Protein AF-A0A135L7I4-F1 (afdb_monomer)

Mean predicted aligned error: 19.87 Å

Organism: NCBI:txid1413211

pLDDT: mean 77.82, std 18.69, range [28.75, 96.44]

Radius of gyration: 58.41 Å; Cα contacts (8 Å, |Δi|>4): 40; chains: 1; bounding box: 68×29×209 Å

InterPro domains:
  IPR041262 Spore germination GerD, central core domain [PF17898] (74-185)

Foldseek 3Di:
DPVVVVVVVVVVVVVVVVVVVVVVVPCPPDPDDDDDPCPVVNVVVVVVVCCVDPVVVVVVVVCCVDPVNVVPDDDDPVVVVVCCVPPCVDPVNVVVVVVQCVDPVSVVVVCVVCVVVVVVVVVVLCVDPVSVVVVVVVCPDVVNVVVVVVVCVDPVVVVVVVVVVVVVCVDPVNVVVVVVVVVVVVVVVPPPPPDPDDDDDDDDDDDDDDDD

Structure (mmCIF, N/CA/C/O backbone):
data_AF-A0A135L7I4-F1
#
_entry.id   AF-A0A135L7I4-F1
#
loop_
_atom_site.group_PDB
_atom_site.id
_atom_site.type_symbol
_atom_site.label_atom_id
_atom_site.label_alt_id
_atom_site.label_comp_id
_atom_site.label_asym_id
_atom_site.label_entity_id
_atom_site.label_seq_id
_atom_site.pdbx_PDB_ins_code
_atom_site.Cartn_x
_atom_site.Cartn_y
_atom_site.Cartn_z
_atom_site.occupancy
_atom_site.B_iso_or_equiv
_atom_site.auth_seq_id
_atom_site.auth_comp_id
_atom_site.auth_asym_id
_atom_site.auth_atom_id
_atom_site.pdbx_PDB_model_num
ATOM 1 N N . MET A 1 1 ? 29.099 4.305 -129.962 1.00 57.56 1 MET A N 1
ATOM 2 C CA . MET A 1 1 ? 28.485 3.288 -129.069 1.00 57.56 1 MET A CA 1
ATOM 3 C C . MET A 1 1 ? 29.406 2.791 -127.939 1.00 57.56 1 MET A C 1
ATOM 5 O O . MET A 1 1 ? 29.000 1.926 -127.175 1.00 57.56 1 MET A O 1
ATOM 9 N N . VAL A 1 2 ? 30.626 3.332 -127.789 1.00 55.88 2 VAL A N 1
ATOM 10 C CA . VAL A 1 2 ? 31.641 2.813 -126.848 1.00 55.88 2 VAL A CA 1
ATOM 11 C C . VAL A 1 2 ? 31.646 3.569 -125.505 1.00 55.88 2 VAL A C 1
ATOM 13 O O . VAL A 1 2 ? 31.820 2.958 -124.458 1.00 55.88 2 VAL A O 1
ATOM 16 N N . THR A 1 3 ? 31.324 4.864 -125.493 1.00 55.09 3 THR A N 1
ATOM 17 C CA . THR A 1 3 ? 31.353 5.737 -124.298 1.00 55.09 3 THR A CA 1
ATOM 18 C C . THR A 1 3 ? 30.316 5.384 -123.222 1.00 55.09 3 THR A C 1
ATOM 20 O O . THR A 1 3 ? 30.585 5.519 -122.031 1.00 55.09 3 THR A O 1
ATOM 23 N N . HIS A 1 4 ? 29.157 4.844 -123.608 1.00 56.97 4 HIS A N 1
ATOM 24 C CA . HIS A 1 4 ? 28.076 4.509 -122.669 1.00 56.97 4 HIS A CA 1
ATOM 25 C C . HIS A 1 4 ? 28.349 3.239 -121.835 1.00 56.97 4 HIS A C 1
ATOM 27 O O . HIS A 1 4 ? 27.817 3.099 -120.731 1.00 56.97 4 HIS A O 1
ATOM 33 N N . ARG A 1 5 ? 29.188 2.318 -122.344 1.00 60.59 5 ARG A N 1
ATOM 34 C CA . ARG A 1 5 ? 29.625 1.106 -121.620 1.00 60.59 5 ARG A CA 1
ATOM 35 C C . ARG A 1 5 ? 30.654 1.434 -120.538 1.00 60.59 5 ARG A C 1
ATOM 37 O O . ARG A 1 5 ? 30.569 0.866 -119.454 1.00 60.59 5 ARG A O 1
ATOM 44 N N . TYR A 1 6 ? 31.553 2.386 -120.795 1.00 64.12 6 TYR A N 1
ATOM 45 C CA . TYR A 1 6 ? 32.542 2.837 -119.809 1.00 64.12 6 TYR A CA 1
ATOM 46 C C . TYR A 1 6 ? 31.906 3.606 -118.647 1.00 64.12 6 TYR A C 1
ATOM 48 O O . TYR A 1 6 ? 32.292 3.380 -117.505 1.00 64.12 6 TYR A O 1
ATOM 56 N N . TYR A 1 7 ? 30.878 4.42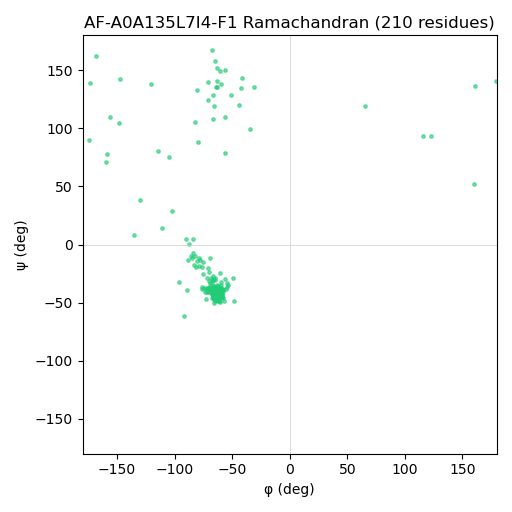7 -118.906 1.00 68.31 7 TYR A N 1
ATOM 57 C CA . TYR A 1 7 ? 30.170 5.143 -117.840 1.00 68.31 7 TYR A CA 1
ATOM 58 C C . TYR A 1 7 ? 29.478 4.180 -116.865 1.00 68.31 7 TYR A C 1
ATOM 60 O O . TYR A 1 7 ? 29.703 4.280 -115.665 1.00 68.31 7 TYR A O 1
ATOM 68 N N . LYS A 1 8 ? 28.738 3.174 -117.369 1.00 69.25 8 LYS A N 1
ATOM 69 C CA . LYS A 1 8 ? 28.102 2.144 -116.522 1.00 69.25 8 LYS A CA 1
ATOM 70 C C . LYS A 1 8 ? 29.120 1.375 -115.675 1.00 69.25 8 LYS A C 1
ATOM 72 O O . LYS A 1 8 ? 28.880 1.166 -114.492 1.00 69.25 8 LYS A O 1
ATOM 77 N N . ILE A 1 9 ? 30.259 0.988 -116.253 1.00 78.06 9 ILE A N 1
ATOM 78 C CA . ILE A 1 9 ? 31.344 0.305 -115.527 1.00 78.06 9 ILE A CA 1
ATOM 79 C C . ILE A 1 9 ? 31.928 1.183 -114.415 1.00 78.06 9 ILE A C 1
ATOM 81 O O . ILE A 1 9 ? 32.149 0.689 -113.311 1.00 78.06 9 ILE A O 1
ATOM 85 N N . TYR A 1 10 ? 32.104 2.483 -114.662 1.00 78.06 10 TYR A N 1
ATOM 86 C CA . TYR A 1 10 ? 32.593 3.419 -113.649 1.00 78.06 10 TYR A CA 1
ATOM 87 C C . TYR A 1 10 ? 31.575 3.626 -112.514 1.00 78.06 10 TYR A C 1
ATOM 89 O O . TYR A 1 10 ? 31.963 3.687 -111.347 1.00 78.06 10 TYR A O 1
ATOM 97 N N . THR A 1 11 ? 30.271 3.660 -112.827 1.00 76.69 11 THR A N 1
ATOM 98 C CA . THR A 1 11 ? 29.188 3.731 -111.827 1.00 76.69 11 THR A CA 1
ATOM 99 C C . THR A 1 11 ? 29.122 2.474 -110.949 1.00 76.69 11 THR A C 1
ATOM 101 O O . THR A 1 11 ? 28.978 2.581 -109.734 1.00 76.69 11 THR A O 1
ATOM 104 N N . TYR A 1 12 ? 29.283 1.275 -111.523 1.00 80.38 12 TYR A N 1
ATOM 105 C CA . TYR A 1 12 ? 29.337 0.035 -110.734 1.00 80.38 12 TYR A CA 1
ATOM 106 C C . TYR A 1 12 ? 30.590 -0.039 -109.855 1.00 80.38 12 TYR A C 1
ATOM 108 O O . TYR A 1 12 ? 30.505 -0.465 -108.705 1.00 80.38 12 TYR A O 1
ATOM 116 N N . PHE A 1 13 ? 31.738 0.420 -110.361 1.00 81.81 13 PHE A N 1
ATOM 117 C CA . PHE A 1 13 ? 32.989 0.452 -109.602 1.00 81.81 13 PHE A CA 1
ATOM 118 C C . PHE A 1 13 ? 32.920 1.418 -108.408 1.00 81.81 13 PHE A C 1
ATOM 120 O O . PHE A 1 13 ? 33.345 1.077 -107.307 1.00 81.81 13 PHE A O 1
ATOM 127 N N . THR A 1 14 ? 32.316 2.595 -108.591 1.00 78.44 14 THR A N 1
ATOM 128 C CA . THR A 1 14 ? 32.104 3.565 -107.500 1.00 78.44 14 THR A CA 1
ATOM 129 C C . THR A 1 14 ? 31.098 3.069 -106.459 1.00 78.44 14 THR A C 1
ATOM 131 O O . THR A 1 14 ? 31.330 3.240 -105.263 1.00 78.44 14 THR A O 1
ATOM 134 N N . PHE A 1 15 ? 30.029 2.383 -106.876 1.00 79.25 15 PHE A N 1
ATOM 135 C CA . PHE A 1 15 ? 29.061 1.784 -105.951 1.00 79.25 15 PHE A CA 1
ATOM 136 C C . PHE A 1 15 ? 29.676 0.632 -105.131 1.00 79.25 15 PHE A C 1
ATOM 138 O O . PHE A 1 15 ? 29.469 0.540 -103.920 1.00 79.25 15 PHE A O 1
ATOM 145 N N . LEU A 1 16 ? 30.515 -0.203 -105.757 1.00 78.94 16 LEU A N 1
ATOM 146 C CA . LEU A 1 16 ? 31.250 -1.282 -105.087 1.00 78.94 16 LEU A CA 1
ATOM 147 C C . LEU A 1 16 ? 32.253 -0.742 -104.049 1.00 78.94 16 LEU A C 1
ATOM 149 O O . LEU A 1 16 ? 32.336 -1.271 -102.941 1.00 78.94 16 LEU A O 1
ATOM 153 N N . LEU A 1 17 ? 32.954 0.353 -104.366 1.00 75.94 17 LEU A N 1
ATOM 154 C CA . LEU A 1 17 ? 33.904 1.007 -103.459 1.00 75.94 17 LEU A CA 1
ATOM 155 C C . LEU A 1 17 ? 33.214 1.602 -102.215 1.00 75.94 17 LEU A C 1
ATOM 157 O O . LEU A 1 17 ? 33.717 1.465 -101.103 1.00 75.94 17 LEU A O 1
ATOM 161 N N . ILE A 1 18 ? 32.032 2.207 -102.381 1.00 74.69 18 ILE A N 1
ATOM 162 C CA . ILE A 1 18 ? 31.232 2.766 -101.275 1.00 74.69 18 ILE A CA 1
ATOM 163 C C . ILE A 1 18 ? 30.695 1.659 -100.357 1.00 74.69 18 ILE A C 1
ATOM 165 O O . ILE A 1 18 ? 30.709 1.803 -99.133 1.00 74.69 18 ILE A O 1
ATOM 169 N N . THR A 1 19 ? 30.287 0.524 -100.929 1.00 70.50 19 THR A N 1
ATOM 170 C CA . THR A 1 19 ? 29.798 -0.625 -100.151 1.00 70.50 19 THR A CA 1
ATOM 171 C C . THR A 1 19 ? 30.929 -1.247 -99.315 1.00 70.50 19 THR A C 1
ATOM 173 O O . THR A 1 19 ? 30.718 -1.619 -98.164 1.00 70.50 19 THR A O 1
ATOM 176 N N . LEU A 1 20 ? 32.161 -1.272 -99.838 1.00 70.12 20 LEU A N 1
ATOM 177 C CA . LEU A 1 20 ? 33.343 -1.777 -99.127 1.00 70.12 20 LEU A CA 1
ATOM 178 C C . LEU A 1 20 ? 33.756 -0.891 -97.929 1.00 70.12 20 LEU A C 1
ATOM 180 O O . LEU A 1 20 ? 34.223 -1.400 -96.906 1.00 70.12 20 LEU A O 1
ATOM 184 N N . ILE A 1 21 ? 33.531 0.425 -98.021 1.00 70.50 21 ILE A N 1
ATOM 185 C CA . ILE A 1 21 ? 33.786 1.383 -96.929 1.00 70.50 21 ILE A CA 1
ATOM 186 C C . ILE A 1 21 ? 32.733 1.242 -95.816 1.00 70.50 21 ILE A C 1
ATOM 188 O O . ILE A 1 21 ? 33.082 1.269 -94.637 1.00 70.50 21 ILE A O 1
ATOM 192 N N . LEU A 1 22 ? 31.463 1.006 -96.169 1.00 66.25 22 LEU A N 1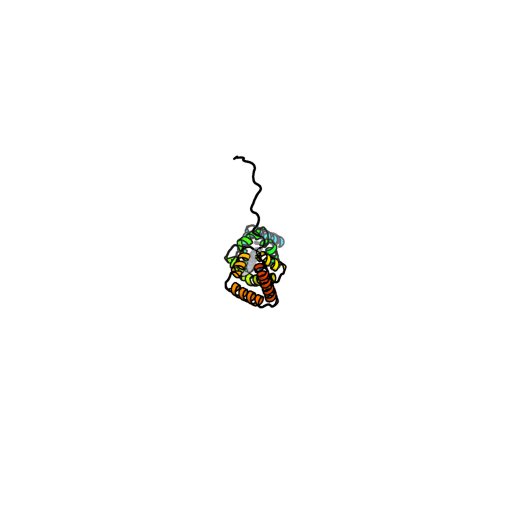
ATOM 193 C CA . LEU A 1 22 ? 30.373 0.807 -95.203 1.00 66.25 22 LEU A CA 1
ATOM 194 C C . LEU A 1 22 ? 30.492 -0.514 -94.418 1.00 66.25 22 LEU A C 1
ATOM 196 O O . LEU A 1 22 ? 30.163 -0.538 -93.233 1.00 66.25 22 LEU A O 1
ATOM 200 N N . LEU A 1 23 ? 31.025 -1.591 -95.015 1.00 59.72 23 LEU A N 1
ATOM 201 C CA . LEU A 1 23 ? 31.288 -2.846 -94.288 1.00 59.72 23 LEU A CA 1
ATOM 202 C C . LEU A 1 23 ? 32.535 -2.794 -93.383 1.00 59.72 23 LEU A C 1
ATOM 204 O O . LEU A 1 23 ? 32.633 -3.575 -92.438 1.00 59.72 23 LEU A O 1
ATOM 208 N N . SER A 1 24 ? 33.457 -1.855 -93.612 1.00 57.06 24 SER A N 1
ATOM 209 C CA . SE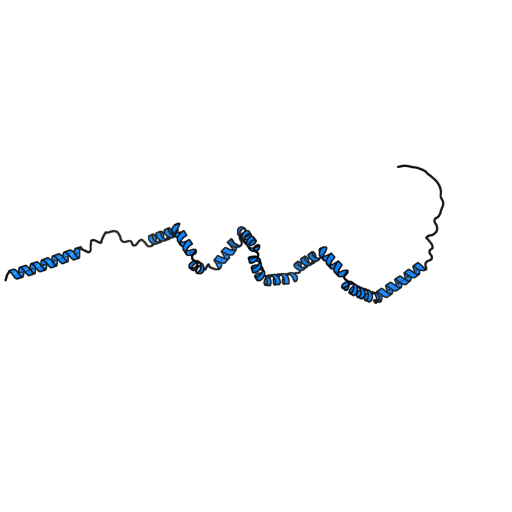R A 1 24 ? 34.659 -1.679 -92.777 1.00 57.06 24 SER A CA 1
ATOM 210 C C . SER A 1 24 ? 34.411 -0.826 -91.517 1.00 57.06 24 SER A C 1
ATOM 212 O O . SER A 1 24 ? 35.272 -0.746 -90.643 1.00 57.06 24 SER A O 1
ATOM 214 N N . GLY A 1 25 ? 33.222 -0.223 -91.377 1.00 54.38 25 GLY A N 1
ATOM 215 C CA . GLY A 1 25 ? 32.843 0.629 -90.240 1.00 54.38 25 GLY A CA 1
ATOM 216 C C . GLY A 1 25 ? 32.356 -0.110 -88.987 1.00 54.38 25 GLY A C 1
ATOM 217 O O . GLY A 1 25 ? 32.231 0.502 -87.930 1.00 54.38 25 GLY A O 1
ATOM 218 N N . CYS A 1 26 ? 32.122 -1.425 -89.055 1.00 55.62 26 CYS A N 1
ATOM 219 C CA . CYS A 1 26 ? 31.596 -2.213 -87.931 1.00 55.62 26 CYS A CA 1
ATOM 220 C C . CYS A 1 26 ? 32.672 -3.047 -87.202 1.00 55.62 26 CYS A C 1
ATOM 222 O O . CYS A 1 26 ? 32.371 -4.097 -86.640 1.00 55.62 26 CYS A O 1
ATOM 224 N N . ASN A 1 27 ? 33.932 -2.591 -87.204 1.00 48.91 27 ASN A N 1
ATOM 225 C CA . ASN A 1 27 ? 35.020 -3.205 -86.423 1.00 48.91 27 ASN A CA 1
ATOM 226 C C . ASN A 1 27 ? 35.917 -2.205 -85.662 1.00 48.91 27 ASN A C 1
ATOM 228 O O . ASN A 1 27 ? 36.875 -2.620 -85.019 1.00 48.91 27 ASN A O 1
ATOM 232 N N . ALA A 1 28 ? 35.570 -0.912 -85.626 1.00 47.66 28 ALA A N 1
ATOM 233 C CA . ALA A 1 28 ? 36.263 0.085 -84.795 1.00 47.66 28 ALA A CA 1
ATOM 234 C C . ALA A 1 28 ? 35.707 0.208 -83.355 1.00 47.66 28 ALA A C 1
ATOM 236 O O . ALA A 1 28 ? 36.231 0.983 -82.562 1.00 47.66 28 ALA A O 1
ATOM 237 N N . PHE A 1 29 ? 34.684 -0.581 -82.988 1.00 43.38 29 PHE A N 1
ATOM 238 C CA . PHE A 1 29 ? 34.183 -0.705 -81.605 1.00 43.38 29 PHE A CA 1
ATOM 239 C C . PHE A 1 29 ? 34.470 -2.081 -80.976 1.00 43.38 29 PHE A C 1
ATOM 241 O O . PHE A 1 29 ? 33.930 -2.432 -79.933 1.00 43.38 29 PHE A O 1
ATOM 248 N N . ARG A 1 30 ? 35.346 -2.894 -81.577 1.00 44.28 30 ARG A N 1
ATOM 249 C CA . ARG A 1 30 ? 35.848 -4.110 -80.928 1.00 44.28 30 ARG A CA 1
ATOM 250 C C . ARG A 1 30 ? 37.267 -3.887 -80.443 1.00 44.28 30 ARG A C 1
ATOM 252 O O . ARG A 1 30 ? 38.227 -4.409 -80.996 1.00 44.28 30 ARG A O 1
ATOM 259 N N . LYS A 1 31 ? 37.371 -3.135 -79.345 1.00 42.59 31 LYS A N 1
ATOM 260 C CA . LYS A 1 31 ? 38.438 -3.390 -78.385 1.00 42.59 31 LYS A CA 1
ATOM 261 C C . LYS A 1 31 ? 38.122 -4.753 -77.777 1.00 42.59 31 LYS A C 1
ATOM 263 O O . LYS A 1 31 ? 37.127 -4.924 -77.079 1.00 42.59 31 LYS A O 1
ATOM 268 N N . SER A 1 32 ? 38.918 -5.736 -78.157 1.00 37.16 32 SER A N 1
ATOM 269 C CA . SER A 1 32 ? 39.021 -7.007 -77.468 1.00 37.16 32 SER A CA 1
ATOM 270 C C . SER A 1 32 ? 39.397 -6.750 -76.012 1.00 37.16 32 SER A C 1
ATOM 272 O O . SER A 1 32 ? 40.535 -6.386 -75.735 1.00 37.16 32 SER A O 1
ATOM 274 N N . GLU A 1 33 ? 38.465 -6.976 -75.097 1.00 35.41 33 GLU A N 1
ATOM 275 C CA . GLU A 1 33 ? 38.790 -7.693 -73.875 1.00 35.41 33 GLU A CA 1
ATOM 276 C C . GLU A 1 33 ? 37.577 -8.507 -73.432 1.00 35.41 33 GLU A C 1
ATOM 278 O O . GLU A 1 33 ? 36.422 -8.150 -73.660 1.00 35.41 33 GLU A O 1
ATOM 283 N N . SER A 1 34 ? 37.905 -9.681 -72.925 1.00 35.19 34 SER A N 1
ATOM 284 C CA . SER A 1 34 ? 37.070 -10.796 -72.520 1.00 35.19 34 SER A CA 1
ATOM 285 C C . SER A 1 34 ? 35.673 -10.468 -71.996 1.00 35.19 34 SER A C 1
ATOM 287 O O . SER A 1 34 ? 35.469 -9.681 -71.076 1.00 35.19 34 SER A O 1
ATOM 289 N N . SER A 1 35 ? 34.732 -11.255 -72.499 1.00 40.97 35 SER A N 1
ATOM 290 C CA . SER A 1 35 ? 33.573 -11.750 -71.771 1.00 40.97 35 SER A CA 1
ATOM 291 C C . SER A 1 35 ? 33.862 -12.031 -70.289 1.00 40.97 35 SER A C 1
ATOM 293 O O . SER A 1 35 ? 34.315 -13.112 -69.921 1.00 40.97 35 SER A O 1
ATOM 295 N N . SER A 1 36 ? 33.484 -11.094 -69.440 1.00 42.28 36 SER A N 1
ATOM 296 C CA . SER A 1 36 ? 32.804 -11.386 -68.189 1.00 42.28 36 SER A CA 1
ATOM 297 C C . SER A 1 36 ? 32.032 -10.129 -67.828 1.00 42.28 36 SER A C 1
ATOM 299 O O . SER A 1 36 ? 32.628 -9.127 -67.439 1.00 42.28 36 SER A O 1
ATOM 301 N N . MET A 1 37 ? 30.696 -10.170 -67.925 1.00 45.50 37 MET A N 1
ATOM 302 C CA . MET A 1 37 ? 29.903 -9.382 -66.975 1.00 45.50 37 MET A CA 1
ATOM 303 C C . MET A 1 37 ? 30.561 -9.572 -65.605 1.00 45.50 37 MET A C 1
ATOM 305 O O . MET A 1 37 ? 30.928 -10.725 -65.339 1.00 45.50 37 MET A O 1
ATOM 309 N N . PRO A 1 38 ? 30.766 -8.510 -64.795 1.00 57.66 38 PRO A N 1
ATOM 310 C CA . PRO A 1 38 ? 31.382 -8.660 -63.483 1.00 57.66 38 PRO A CA 1
ATOM 311 C C . PRO A 1 38 ? 30.745 -9.877 -62.842 1.00 57.66 38 PRO A C 1
ATOM 313 O O . PRO A 1 38 ? 29.510 -9.973 -62.797 1.00 57.66 38 PRO A O 1
ATOM 316 N N . ASN A 1 39 ? 31.581 -10.872 -62.527 1.00 67.44 39 ASN A N 1
ATOM 317 C CA . ASN A 1 39 ? 31.097 -12.164 -62.080 1.00 67.44 39 ASN A CA 1
ATOM 318 C C . ASN A 1 39 ? 30.120 -11.843 -60.949 1.00 67.44 39 ASN A C 1
ATOM 320 O O . ASN A 1 39 ? 30.457 -11.028 -60.092 1.00 67.44 39 ASN A O 1
ATOM 324 N N . TYR A 1 40 ? 28.888 -12.356 -60.966 1.00 75.50 40 TYR A N 1
ATOM 325 C CA . TYR A 1 40 ? 27.851 -11.924 -60.010 1.00 75.50 40 TYR A CA 1
ATOM 326 C C . TYR A 1 40 ? 28.370 -11.950 -58.558 1.00 75.50 40 TYR A C 1
ATOM 328 O O . TYR A 1 40 ? 27.989 -11.135 -57.721 1.00 75.50 40 TYR A O 1
ATOM 336 N N . LYS A 1 41 ? 29.327 -12.848 -58.298 1.00 76.81 41 LYS A N 1
ATOM 337 C CA . LYS A 1 41 ? 30.125 -12.953 -57.080 1.00 76.81 41 LYS A CA 1
ATOM 338 C C . LYS A 1 41 ? 30.995 -11.722 -56.759 1.00 76.81 41 LYS A C 1
ATOM 340 O O . LYS A 1 41 ? 30.992 -11.294 -55.615 1.00 76.81 41 LYS A O 1
ATOM 345 N N . GLU A 1 42 ? 31.705 -11.151 -57.725 1.00 83.44 42 GLU A N 1
ATOM 346 C CA . GLU A 1 42 ? 32.528 -9.939 -57.579 1.00 83.44 42 GLU A CA 1
ATOM 347 C C . GLU A 1 42 ? 31.670 -8.684 -57.409 1.00 83.44 42 GLU A C 1
ATOM 349 O O . GLU A 1 42 ? 31.956 -7.868 -56.539 1.00 83.44 42 GLU A O 1
ATOM 354 N N . LEU A 1 43 ? 30.566 -8.560 -58.157 1.00 83.62 43 LEU A N 1
ATOM 355 C CA . LEU A 1 43 ? 29.620 -7.456 -57.960 1.00 83.62 43 LEU A CA 1
ATOM 356 C C . LEU A 1 43 ? 28.942 -7.547 -56.586 1.00 83.62 43 LEU A C 1
ATOM 358 O O . LEU A 1 43 ? 28.819 -6.546 -55.887 1.00 83.62 43 LEU A O 1
ATOM 362 N N . LYS A 1 44 ? 28.544 -8.755 -56.163 1.00 87.19 44 LYS A N 1
ATOM 363 C CA . LYS A 1 44 ? 28.006 -8.993 -54.818 1.00 87.19 44 LYS A CA 1
ATOM 364 C C . LYS A 1 44 ? 29.027 -8.634 -53.742 1.00 87.19 44 LYS A C 1
ATOM 366 O O . LYS A 1 44 ? 28.649 -7.997 -52.766 1.00 87.19 44 LYS A O 1
ATOM 371 N N . GLN A 1 45 ? 30.289 -9.024 -53.917 1.00 85.00 45 GLN A N 1
ATOM 372 C CA . GLN A 1 45 ? 31.347 -8.699 -52.964 1.00 85.00 45 GLN A CA 1
ATOM 373 C C . GLN A 1 45 ? 31.565 -7.186 -52.888 1.00 85.00 45 GLN A C 1
ATOM 375 O O . GLN A 1 45 ? 31.543 -6.639 -51.797 1.00 85.00 45 GLN A O 1
ATOM 380 N N . MET A 1 46 ? 31.622 -6.497 -54.029 1.00 85.62 46 MET A N 1
ATOM 381 C CA . MET A 1 46 ? 31.738 -5.038 -54.080 1.00 85.62 46 MET A CA 1
ATOM 382 C C . MET A 1 46 ? 30.570 -4.335 -53.372 1.00 85.62 46 MET A C 1
ATOM 384 O O . MET A 1 46 ? 30.787 -3.388 -52.624 1.00 85.62 46 MET A O 1
ATOM 388 N N . VAL A 1 47 ? 29.331 -4.804 -53.555 1.00 85.12 47 VAL A N 1
ATOM 389 C CA . VAL A 1 47 ? 28.159 -4.240 -52.862 1.00 85.12 47 VAL A CA 1
ATOM 390 C C . VAL A 1 47 ? 28.214 -4.509 -51.355 1.00 85.12 47 VAL A C 1
ATOM 392 O O . VAL A 1 47 ? 27.900 -3.619 -50.568 1.00 85.12 47 VAL A O 1
ATOM 395 N N . VAL A 1 48 ? 28.626 -5.708 -50.934 1.00 87.38 48 VAL A N 1
ATOM 396 C CA . VAL A 1 48 ? 28.808 -6.034 -49.510 1.00 87.38 48 VAL A CA 1
ATOM 397 C C . VAL A 1 48 ? 29.902 -5.166 -48.892 1.00 87.38 48 VAL A C 1
ATOM 399 O O . VAL A 1 48 ? 29.697 -4.628 -47.807 1.00 87.38 48 VAL A O 1
ATOM 402 N N . ASP A 1 49 ? 31.012 -4.970 -49.597 1.00 90.31 49 ASP A N 1
ATOM 403 C CA . ASP A 1 49 ? 32.127 -4.153 -49.134 1.00 90.31 49 ASP A CA 1
ATOM 404 C C . ASP A 1 49 ? 31.698 -2.679 -49.009 1.00 90.31 49 ASP A C 1
ATOM 406 O O . ASP A 1 49 ? 31.950 -2.068 -47.974 1.00 90.31 49 ASP A O 1
ATOM 410 N N . ILE A 1 50 ? 30.943 -2.132 -49.979 1.00 86.81 50 ILE A N 1
ATOM 411 C CA . ILE A 1 50 ? 30.346 -0.781 -49.903 1.00 86.81 50 ILE A CA 1
ATOM 412 C C . ILE A 1 50 ? 29.420 -0.657 -48.688 1.00 86.81 50 ILE A C 1
ATOM 414 O O . ILE A 1 50 ? 29.522 0.320 -47.950 1.00 86.81 50 ILE A O 1
ATOM 418 N N . LEU A 1 51 ? 28.556 -1.642 -48.426 1.00 86.00 51 LEU A N 1
ATOM 419 C CA . LEU A 1 51 ? 27.685 -1.630 -47.242 1.00 86.00 51 LEU A CA 1
ATOM 420 C C . LEU A 1 51 ? 28.469 -1.706 -45.923 1.00 86.00 51 LEU A C 1
ATOM 422 O O . LEU A 1 51 ? 28.011 -1.183 -44.908 1.00 86.00 51 LEU A O 1
ATOM 426 N N . GLN A 1 52 ? 29.643 -2.339 -45.928 1.00 88.62 52 GLN A N 1
ATOM 427 C CA . GLN A 1 52 ? 30.525 -2.422 -44.764 1.00 88.62 52 GLN A CA 1
ATOM 428 C C . GLN A 1 52 ? 31.412 -1.183 -44.579 1.00 88.62 52 GLN A C 1
ATOM 430 O O . GLN A 1 52 ? 31.923 -0.979 -43.473 1.00 88.62 52 GLN A O 1
ATOM 435 N N . THR A 1 53 ? 31.580 -0.348 -45.611 1.00 93.38 53 THR A N 1
ATOM 436 C CA . THR A 1 53 ? 32.317 0.916 -45.488 1.00 93.38 53 THR A CA 1
ATOM 437 C C . THR A 1 53 ? 31.615 1.902 -44.557 1.00 93.38 53 THR A C 1
ATOM 439 O O . THR A 1 53 ? 30.407 1.840 -44.326 1.00 93.38 53 THR A O 1
ATOM 442 N N . GLU A 1 54 ? 32.384 2.854 -44.029 1.00 88.38 54 GLU A N 1
ATOM 443 C CA . GLU A 1 54 ? 31.865 3.906 -43.151 1.00 88.38 54 GLU A CA 1
ATOM 444 C C . GLU A 1 54 ? 30.794 4.768 -43.832 1.00 88.38 54 GLU A C 1
ATOM 446 O O . GLU A 1 54 ? 29.818 5.149 -43.187 1.00 88.38 54 GLU A O 1
ATOM 451 N N . ASP A 1 55 ? 30.917 5.009 -45.137 1.00 85.62 55 ASP A N 1
ATOM 452 C CA . ASP A 1 55 ? 29.916 5.751 -45.905 1.00 85.62 55 ASP A CA 1
ATOM 453 C C . ASP A 1 55 ? 28.638 4.926 -46.110 1.00 85.62 55 ASP A C 1
ATOM 455 O O . ASP A 1 55 ? 27.537 5.458 -45.973 1.00 85.62 55 ASP A O 1
ATOM 459 N N . GLY A 1 56 ? 28.762 3.610 -46.326 1.00 85.00 56 GLY A N 1
ATOM 460 C CA . GLY A 1 56 ? 27.624 2.687 -46.369 1.00 85.00 56 GLY A CA 1
ATOM 461 C C . GLY A 1 56 ? 26.860 2.633 -45.044 1.00 85.00 56 GLY A C 1
ATOM 462 O O . GLY A 1 56 ? 25.636 2.768 -45.026 1.00 85.00 56 GLY A O 1
ATOM 463 N N . LYS A 1 57 ? 27.571 2.522 -43.915 1.00 87.69 57 LYS A N 1
ATOM 464 C CA . LYS A 1 57 ? 26.959 2.562 -42.574 1.00 87.69 57 LYS A CA 1
ATOM 465 C C . LYS A 1 57 ? 26.278 3.899 -42.290 1.00 87.69 57 LYS A C 1
ATOM 467 O O . LYS A 1 57 ? 25.177 3.901 -41.744 1.00 87.69 57 LYS A O 1
ATOM 472 N N . LYS A 1 58 ? 26.902 5.025 -42.658 1.00 88.12 58 LYS A N 1
ATOM 473 C CA . LYS A 1 58 ? 26.310 6.365 -42.498 1.00 88.12 58 LYS A CA 1
ATOM 474 C C . LYS A 1 58 ? 25.058 6.531 -43.344 1.00 88.12 58 LYS A C 1
ATOM 476 O O . LYS A 1 58 ? 24.038 6.935 -42.803 1.00 88.12 58 LYS A O 1
ATOM 481 N N . ALA A 1 59 ? 25.096 6.138 -44.615 1.00 85.00 59 ALA A N 1
ATOM 482 C CA . ALA A 1 59 ? 23.939 6.205 -45.502 1.00 85.00 59 ALA A CA 1
ATOM 483 C C . ALA A 1 59 ? 22.767 5.356 -44.979 1.00 85.00 59 ALA A C 1
ATOM 485 O O . ALA A 1 59 ? 21.619 5.798 -44.994 1.00 85.00 59 ALA A O 1
ATOM 486 N N . VAL A 1 60 ? 23.049 4.162 -44.442 1.00 82.94 60 VAL A N 1
ATOM 487 C CA . VAL A 1 60 ? 22.031 3.329 -43.783 1.00 82.94 60 VAL A CA 1
ATOM 488 C C . VAL A 1 60 ? 21.519 3.988 -42.499 1.00 82.94 60 VAL 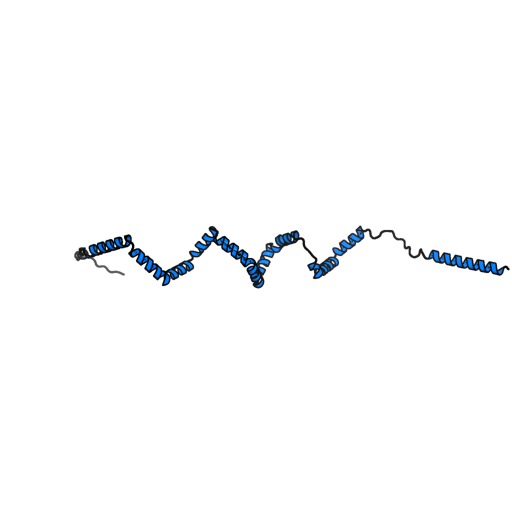A C 1
ATOM 490 O O . VAL A 1 60 ? 20.313 4.007 -42.274 1.00 82.94 60 VAL A O 1
ATOM 493 N N . ALA A 1 61 ? 22.388 4.559 -41.664 1.00 81.12 61 ALA A N 1
ATOM 494 C CA . ALA A 1 61 ? 21.983 5.256 -40.442 1.00 81.12 61 ALA A CA 1
ATOM 495 C C . ALA A 1 61 ? 21.145 6.519 -40.725 1.00 81.12 61 ALA A C 1
ATOM 497 O O . ALA A 1 61 ? 20.201 6.807 -39.991 1.00 81.12 61 ALA A O 1
ATOM 498 N N . GLU A 1 62 ? 21.453 7.255 -41.792 1.00 84.06 62 GLU A N 1
ATOM 499 C CA . GLU A 1 62 ? 20.678 8.403 -42.273 1.00 84.06 62 GLU A CA 1
ATOM 500 C C . GLU A 1 62 ? 19.314 7.966 -42.810 1.00 84.06 62 GLU A C 1
ATOM 502 O O . GLU A 1 62 ? 18.291 8.520 -42.406 1.00 84.06 62 GLU A O 1
ATOM 507 N N . ALA A 1 63 ? 19.274 6.907 -43.621 1.00 81.69 63 ALA A N 1
ATOM 508 C CA . ALA A 1 63 ? 18.026 6.326 -44.108 1.00 81.69 63 ALA A CA 1
ATOM 509 C C . ALA A 1 63 ? 17.149 5.791 -42.965 1.00 81.69 63 ALA A C 1
ATOM 511 O O . ALA A 1 63 ? 15.933 5.969 -42.984 1.00 81.69 63 ALA A O 1
ATOM 512 N N . LEU A 1 64 ? 17.752 5.179 -41.940 1.00 78.38 64 LEU A N 1
ATOM 513 C CA . LEU A 1 64 ? 17.063 4.750 -40.722 1.00 78.38 64 LEU A CA 1
ATOM 514 C C . LEU A 1 64 ? 16.645 5.920 -39.837 1.00 78.38 64 LEU A C 1
ATOM 516 O O . LEU A 1 64 ? 15.777 5.735 -38.990 1.00 78.38 64 LEU A O 1
ATOM 520 N N . ASN A 1 65 ? 17.247 7.102 -39.988 1.00 80.31 65 ASN A N 1
ATOM 521 C CA . ASN A 1 65 ? 16.847 8.294 -39.253 1.00 80.31 65 ASN A CA 1
ATOM 522 C C . ASN A 1 65 ? 15.603 8.972 -39.828 1.00 80.31 65 ASN A C 1
ATOM 524 O O . ASN A 1 65 ? 14.929 9.694 -39.083 1.00 80.31 65 ASN A O 1
ATOM 528 N N . ASP A 1 66 ? 15.264 8.670 -41.080 1.00 85.00 66 ASP A N 1
ATOM 529 C CA . ASP A 1 66 ? 14.041 9.119 -41.724 1.00 85.00 66 ASP A CA 1
ATOM 530 C C . ASP A 1 66 ? 12.777 8.557 -41.040 1.00 85.00 66 ASP A C 1
ATOM 532 O O . ASP A 1 66 ? 12.691 7.377 -40.678 1.00 85.00 66 ASP A O 1
ATOM 536 N N . GLN A 1 67 ? 11.776 9.419 -40.829 1.00 70.38 67 GLN A N 1
ATOM 537 C CA . GLN A 1 67 ? 10.546 9.050 -40.117 1.00 70.38 67 GLN A CA 1
ATOM 538 C C . GLN A 1 67 ? 9.717 8.0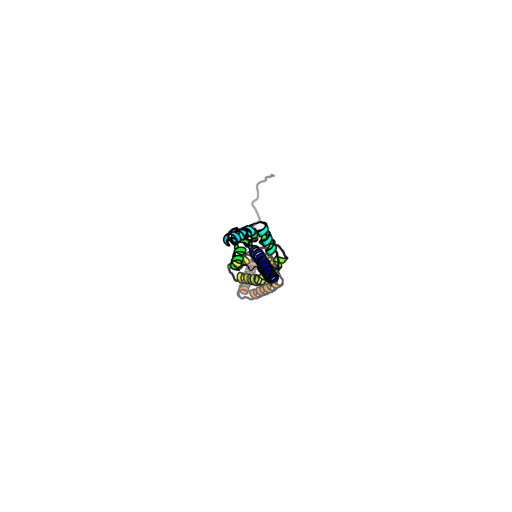02 -40.865 1.00 70.38 67 GLN A C 1
ATOM 540 O O . GLN A 1 67 ? 9.001 7.231 -40.218 1.00 70.38 67 GLN A O 1
ATOM 545 N N . GLU A 1 68 ? 9.765 7.982 -42.196 1.00 71.62 68 GLU A N 1
ATOM 546 C CA . GLU A 1 68 ? 9.013 7.025 -43.000 1.00 71.62 68 GLU A CA 1
ATOM 547 C C . GLU A 1 68 ? 9.629 5.627 -42.875 1.00 71.62 68 GLU A C 1
ATOM 549 O O . GLU A 1 68 ? 8.911 4.644 -42.669 1.00 71.62 68 GLU A O 1
ATOM 554 N N . THR A 1 69 ? 10.962 5.551 -42.881 1.00 70.94 69 THR A N 1
ATOM 555 C CA . THR A 1 69 ? 11.710 4.307 -42.666 1.00 70.94 69 THR A CA 1
ATOM 556 C C . THR A 1 69 ? 11.532 3.767 -41.243 1.00 70.94 69 THR A C 1
ATOM 558 O O . THR A 1 69 ? 11.239 2.581 -41.080 1.00 70.94 69 THR A O 1
ATOM 561 N N . LYS A 1 70 ? 11.606 4.619 -40.204 1.00 69.88 70 LYS A N 1
ATOM 562 C CA . LYS A 1 70 ? 11.379 4.207 -38.797 1.00 69.88 70 LYS A CA 1
ATOM 563 C C . LYS A 1 70 ? 10.004 3.583 -38.580 1.00 69.88 70 LYS A C 1
ATOM 565 O O . LYS A 1 70 ? 9.884 2.603 -37.854 1.00 69.88 70 LYS A O 1
ATOM 570 N N . LYS A 1 71 ? 8.965 4.137 -39.210 1.00 67.12 71 LYS A N 1
ATOM 571 C CA . LYS A 1 71 ? 7.583 3.641 -39.084 1.00 67.12 71 LYS A CA 1
ATOM 572 C C . LYS A 1 71 ? 7.371 2.286 -39.761 1.00 67.12 71 LYS A C 1
ATOM 574 O O . LYS A 1 71 ? 6.535 1.515 -39.303 1.00 67.12 71 LYS A O 1
ATOM 579 N N . LYS A 1 72 ? 8.106 2.000 -40.841 1.00 69.44 72 LYS A N 1
ATOM 580 C CA . LYS A 1 72 ? 8.012 0.737 -41.597 1.00 69.44 72 LYS A CA 1
ATOM 581 C C . LYS A 1 72 ? 8.869 -0.387 -41.008 1.00 69.44 72 LYS A C 1
ATOM 583 O O . LYS A 1 72 ? 8.714 -1.540 -41.404 1.00 69.44 72 LYS A O 1
ATOM 588 N N . MET A 1 73 ? 9.755 -0.078 -40.063 1.00 70.00 73 MET A N 1
ATOM 589 C CA . MET A 1 73 ? 10.615 -1.060 -39.411 1.00 70.00 73 MET A CA 1
ATOM 590 C C . MET A 1 73 ? 9.843 -1.814 -38.319 1.00 70.00 73 MET A C 1
ATOM 592 O O . MET A 1 73 ? 9.829 -1.436 -37.151 1.00 70.00 73 MET A O 1
ATOM 596 N N . THR A 1 74 ? 9.182 -2.905 -38.697 1.00 64.19 74 THR A N 1
ATOM 597 C CA . THR A 1 74 ? 8.545 -3.817 -37.742 1.00 64.19 74 THR A CA 1
ATOM 598 C C . THR A 1 74 ? 9.587 -4.776 -37.174 1.00 64.19 74 THR A C 1
ATOM 600 O O . THR A 1 74 ? 10.024 -5.702 -37.857 1.00 64.19 74 THR A O 1
ATOM 603 N N . LEU A 1 75 ? 9.992 -4.567 -35.922 1.00 73.25 75 LEU A N 1
ATOM 604 C CA . LEU A 1 75 ? 10.756 -5.570 -35.179 1.00 73.25 75 LEU A CA 1
ATOM 605 C C . LEU A 1 75 ? 9.837 -6.745 -34.821 1.00 73.25 75 LEU A C 1
ATOM 607 O O . LEU A 1 75 ? 8.681 -6.546 -34.444 1.00 73.25 75 LEU A O 1
ATOM 611 N N . ASN A 1 76 ? 10.349 -7.973 -34.923 1.00 75.81 76 ASN A N 1
ATOM 612 C CA . ASN A 1 76 ? 9.616 -9.157 -34.485 1.00 75.81 76 ASN A CA 1
ATOM 613 C C . ASN A 1 76 ? 9.374 -9.079 -32.968 1.00 75.81 76 ASN A C 1
ATOM 615 O O . ASN A 1 76 ? 10.287 -8.766 -32.204 1.00 75.81 76 ASN A O 1
ATOM 619 N N . THR A 1 77 ? 8.158 -9.393 -32.519 1.00 71.94 77 THR A N 1
ATOM 620 C CA . THR A 1 77 ? 7.753 -9.358 -31.106 1.00 71.94 77 THR A CA 1
ATOM 621 C C . THR A 1 77 ? 8.688 -10.171 -30.206 1.00 71.94 77 THR A C 1
ATOM 623 O O . THR A 1 77 ? 8.984 -9.743 -29.092 1.00 71.94 77 THR A O 1
ATOM 626 N N . ASN A 1 78 ? 9.224 -11.292 -30.703 1.00 79.50 78 ASN A N 1
ATOM 627 C CA . ASN A 1 78 ? 10.175 -12.123 -29.956 1.00 79.50 78 ASN A CA 1
ATOM 628 C C . ASN A 1 78 ? 11.520 -11.423 -29.714 1.00 79.50 78 ASN A C 1
ATOM 630 O O . ASN A 1 78 ? 12.106 -11.559 -28.639 1.00 79.50 78 ASN A O 1
ATOM 634 N N . ASP A 1 79 ? 12.004 -10.659 -30.691 1.00 81.31 79 ASP A N 1
ATOM 635 C CA . ASP A 1 79 ? 13.263 -9.924 -30.568 1.00 81.31 79 ASP A CA 1
ATOM 636 C C . ASP A 1 79 ? 13.072 -8.687 -29.687 1.00 81.31 79 ASP A C 1
ATOM 638 O O . ASP A 1 79 ? 13.902 -8.419 -28.823 1.00 81.31 79 ASP A O 1
ATOM 642 N N . VAL A 1 80 ? 11.926 -8.003 -29.801 1.00 79.00 80 VAL A N 1
ATOM 643 C CA . VAL A 1 80 ? 11.546 -6.906 -28.893 1.00 79.00 80 VAL A CA 1
ATOM 644 C C . VAL A 1 80 ? 11.472 -7.396 -27.447 1.00 79.00 80 VAL A C 1
ATOM 646 O O . VAL A 1 80 ? 12.016 -6.749 -26.555 1.00 79.00 80 VAL A O 1
ATOM 649 N N . GLN A 1 81 ? 10.859 -8.556 -27.197 1.00 79.44 81 GLN A N 1
ATOM 650 C CA . GLN A 1 81 ? 10.775 -9.128 -25.853 1.00 79.44 81 GLN A CA 1
ATOM 651 C C . GLN A 1 81 ? 12.162 -9.447 -25.279 1.00 79.44 81 GLN A C 1
ATOM 653 O O . GLN A 1 81 ? 12.432 -9.109 -24.126 1.00 79.44 81 GLN A O 1
ATOM 658 N N . LYS A 1 82 ? 13.056 -10.044 -26.077 1.00 83.44 82 LYS A N 1
ATOM 659 C CA . LYS A 1 82 ? 14.442 -10.316 -25.662 1.00 83.44 82 LYS A CA 1
ATOM 660 C C . LYS A 1 82 ? 15.223 -9.035 -25.390 1.00 83.44 82 LYS A C 1
ATOM 662 O O . LYS A 1 82 ? 15.942 -8.973 -24.400 1.00 83.44 82 LYS A O 1
ATOM 667 N N . ILE A 1 83 ? 15.064 -8.008 -26.224 1.00 82.94 83 ILE A N 1
ATOM 668 C CA . ILE A 1 83 ? 15.701 -6.702 -26.015 1.00 82.94 83 ILE A CA 1
ATOM 669 C C . ILE A 1 83 ? 15.187 -6.069 -24.721 1.00 82.94 83 ILE A C 1
ATOM 671 O O . ILE A 1 83 ? 15.981 -5.604 -23.917 1.00 82.94 83 ILE A O 1
ATOM 675 N N . ILE A 1 84 ? 13.881 -6.103 -24.449 1.00 78.50 84 ILE A N 1
ATOM 676 C CA . ILE A 1 84 ? 13.337 -5.583 -23.187 1.00 78.50 84 ILE A CA 1
ATOM 677 C C . ILE A 1 84 ? 13.902 -6.363 -21.989 1.00 78.50 84 ILE A C 1
ATOM 679 O O . ILE A 1 84 ? 14.327 -5.764 -21.004 1.00 78.50 84 ILE A O 1
ATOM 683 N N . GLN A 1 85 ? 13.958 -7.692 -22.063 1.00 77.25 85 GLN A N 1
ATOM 684 C CA . GLN A 1 85 ? 14.487 -8.507 -20.968 1.00 77.25 85 GLN A CA 1
ATOM 685 C C . GLN A 1 85 ? 15.987 -8.290 -20.727 1.00 77.25 85 GLN A C 1
ATOM 687 O O . GLN A 1 85 ? 16.409 -8.231 -19.576 1.00 77.25 85 GLN A O 1
ATOM 692 N N . ASN A 1 86 ? 16.780 -8.146 -21.787 1.00 80.81 86 ASN A N 1
ATOM 693 C CA . ASN A 1 86 ? 18.236 -8.068 -21.678 1.00 80.81 86 ASN A CA 1
ATOM 694 C C . ASN A 1 86 ? 18.743 -6.642 -21.484 1.00 80.81 86 ASN A C 1
ATOM 696 O O . ASN A 1 86 ? 19.666 -6.432 -20.706 1.00 80.81 86 ASN A O 1
ATOM 700 N N . GLU A 1 87 ? 18.135 -5.671 -22.163 1.00 80.81 87 GLU A N 1
ATOM 701 C CA . GLU A 1 87 ? 18.518 -4.268 -22.076 1.00 80.81 87 GLU A CA 1
ATOM 702 C C . GLU A 1 87 ? 17.704 -3.571 -20.998 1.00 80.81 87 GLU A C 1
ATOM 704 O O . GLU A 1 87 ? 18.269 -3.122 -20.010 1.00 80.81 87 GLU A O 1
ATOM 709 N N . VAL A 1 88 ? 16.376 -3.507 -21.108 1.00 77.44 88 VAL A N 1
ATOM 710 C CA . VAL A 1 88 ? 15.567 -2.675 -20.194 1.00 77.44 88 VAL A CA 1
ATOM 711 C C . VAL A 1 88 ? 15.641 -3.167 -18.741 1.00 77.44 88 VAL A C 1
ATOM 713 O O . VAL A 1 88 ? 15.715 -2.348 -17.827 1.00 77.44 88 VAL A O 1
ATOM 716 N N . LEU A 1 89 ? 15.688 -4.484 -18.509 1.00 79.06 89 LEU A N 1
ATOM 717 C CA . LEU A 1 89 ? 15.778 -5.064 -17.159 1.00 79.06 89 LEU A CA 1
ATOM 718 C C . LEU A 1 89 ? 17.218 -5.284 -16.657 1.00 79.06 89 LEU A C 1
ATOM 720 O O . LEU A 1 89 ? 17.402 -5.821 -15.555 1.00 79.06 89 LEU A O 1
ATOM 724 N N . SER A 1 90 ? 18.236 -4.857 -17.414 1.00 83.88 90 SER A N 1
ATOM 725 C CA . SER A 1 90 ? 19.637 -4.973 -17.000 1.00 83.88 90 SER A CA 1
ATOM 726 C C . SER A 1 90 ? 19.921 -4.150 -15.732 1.00 83.88 90 SER A C 1
ATOM 728 O O . SER A 1 90 ? 19.264 -3.133 -15.490 1.00 83.88 90 SER A O 1
ATOM 730 N N . PRO A 1 91 ? 20.906 -4.531 -14.898 1.00 80.44 91 PRO A N 1
ATOM 731 C CA . PRO A 1 91 ? 21.269 -3.762 -13.705 1.00 80.44 91 PRO A CA 1
ATOM 732 C C . PRO A 1 91 ? 21.597 -2.286 -13.986 1.00 80.44 91 PRO A C 1
ATOM 734 O O . PRO A 1 91 ? 21.228 -1.420 -13.195 1.00 80.44 91 PRO A O 1
ATOM 737 N N . GLU A 1 92 ? 22.231 -1.987 -15.123 1.00 76.94 92 GLU A N 1
ATOM 738 C CA . GLU A 1 92 ? 22.545 -0.615 -15.538 1.00 76.94 92 GLU A CA 1
ATOM 739 C C . GLU A 1 92 ? 21.272 0.179 -15.873 1.00 76.94 92 GLU A C 1
ATOM 741 O O . GLU A 1 92 ? 21.099 1.329 -15.456 1.00 76.94 92 GLU A O 1
ATOM 746 N N . ASN A 1 93 ? 20.328 -0.448 -16.576 1.00 79.31 93 ASN A N 1
ATOM 747 C CA . ASN A 1 93 ? 19.093 0.206 -16.990 1.00 79.31 93 ASN A CA 1
ATOM 748 C C . ASN A 1 93 ? 18.037 0.246 -15.877 1.00 79.31 93 ASN A C 1
ATOM 750 O O . ASN A 1 93 ? 17.215 1.160 -15.881 1.00 79.31 93 ASN A O 1
ATOM 754 N N . LYS A 1 94 ? 18.131 -0.596 -14.835 1.00 81.88 94 LYS A N 1
ATOM 755 C CA . LYS A 1 94 ? 17.360 -0.426 -13.586 1.00 81.88 94 LYS A CA 1
ATOM 756 C C . LYS A 1 94 ? 17.584 0.948 -12.955 1.00 81.88 94 LYS A C 1
ATOM 758 O O . LYS A 1 94 ? 16.632 1.548 -12.463 1.00 81.88 94 LYS A O 1
ATOM 763 N N . ALA A 1 95 ? 18.808 1.479 -12.995 1.00 84.06 95 ALA A N 1
ATOM 764 C CA . ALA A 1 95 ? 19.092 2.820 -12.483 1.00 84.06 95 ALA A CA 1
ATOM 765 C C . ALA A 1 95 ? 18.425 3.916 -13.335 1.00 84.06 95 ALA A C 1
ATOM 767 O O . ALA A 1 95 ? 17.885 4.879 -12.791 1.00 84.06 95 ALA A O 1
ATOM 768 N N . LYS A 1 96 ? 18.412 3.754 -14.666 1.00 83.50 96 LYS A N 1
ATOM 769 C CA . LYS A 1 96 ? 17.711 4.669 -15.585 1.00 83.50 96 LYS A CA 1
ATOM 770 C C . LYS A 1 96 ? 16.192 4.593 -15.394 1.00 83.50 96 LYS A C 1
ATOM 772 O O . LYS A 1 96 ? 15.550 5.633 -15.294 1.00 83.50 96 LYS A O 1
ATOM 777 N N . LEU A 1 97 ? 15.632 3.390 -15.248 1.00 83.81 97 LEU A N 1
ATOM 778 C CA . LEU A 1 97 ? 14.217 3.174 -14.929 1.00 83.81 97 LEU A CA 1
ATOM 779 C C . LEU A 1 97 ? 13.829 3.788 -13.583 1.00 83.81 97 LEU A C 1
ATOM 781 O O . LEU A 1 97 ? 12.776 4.408 -13.485 1.00 83.81 97 LEU A O 1
ATOM 785 N N . LYS A 1 98 ? 14.683 3.675 -12.558 1.00 84.38 98 LYS A N 1
ATOM 786 C CA . LYS A 1 98 ? 14.451 4.324 -11.262 1.00 84.38 98 LYS A CA 1
ATOM 787 C C . LYS A 1 98 ? 14.367 5.847 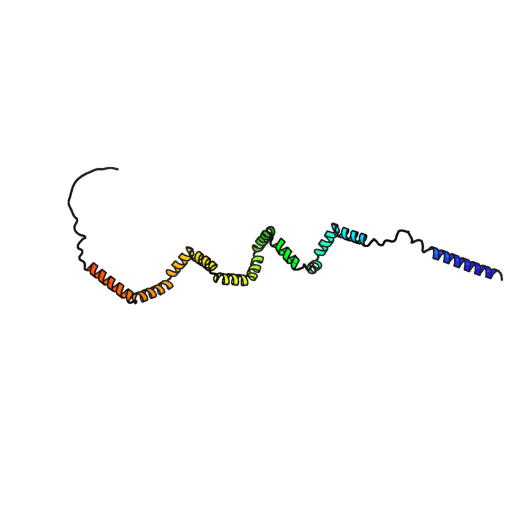-11.408 1.00 84.38 98 LYS A C 1
ATOM 789 O O . LYS A 1 98 ? 13.420 6.440 -10.910 1.00 84.38 98 LYS A O 1
ATOM 794 N N . LYS A 1 99 ? 15.283 6.461 -12.167 1.00 87.50 99 LYS A N 1
ATOM 795 C CA . LYS A 1 99 ? 15.225 7.901 -12.480 1.00 87.50 99 LYS A CA 1
ATOM 796 C C . LYS A 1 99 ? 13.967 8.287 -13.263 1.00 87.50 99 LYS A C 1
ATOM 798 O O . LYS A 1 99 ? 13.407 9.345 -13.019 1.00 87.50 99 LYS A O 1
ATOM 803 N N . MET A 1 100 ? 13.507 7.439 -14.186 1.00 86.31 100 MET A N 1
ATOM 804 C CA . MET A 1 100 ? 12.238 7.663 -14.891 1.00 86.31 100 MET A CA 1
ATOM 805 C C . MET A 1 100 ? 11.039 7.575 -13.943 1.00 86.31 100 MET A C 1
ATOM 807 O O . MET A 1 100 ? 10.114 8.365 -14.068 1.00 86.31 100 MET A O 1
ATOM 811 N N . TYR A 1 101 ? 11.058 6.656 -12.976 1.00 86.25 101 TYR A N 1
ATOM 812 C CA . TYR A 1 101 ? 10.006 6.536 -11.964 1.00 86.25 101 TYR A CA 1
ATOM 813 C C . TYR A 1 101 ? 9.949 7.742 -11.013 1.00 86.25 101 TYR A C 1
ATOM 815 O O . TYR A 1 101 ? 8.890 8.060 -10.485 1.00 86.25 101 TYR A O 1
ATOM 823 N N . GLU A 1 102 ? 11.073 8.426 -10.805 1.00 90.44 102 GLU A N 1
ATOM 824 C CA . GLU A 1 102 ? 11.143 9.669 -10.030 1.00 90.44 102 GLU A CA 1
ATOM 825 C C . GLU A 1 102 ? 10.585 10.885 -10.801 1.00 90.44 102 GLU A C 1
ATOM 827 O O . GLU A 1 102 ? 10.277 11.905 -10.182 1.00 90.44 102 GLU A O 1
ATOM 832 N N . ASP A 1 103 ? 10.398 10.795 -12.126 1.00 94.00 103 ASP A N 1
ATOM 833 C CA . ASP A 1 103 ? 9.750 11.857 -12.901 1.00 94.00 103 ASP A CA 1
ATOM 834 C C . ASP A 1 103 ? 8.239 11.918 -12.595 1.00 94.00 103 ASP A C 1
ATOM 836 O O . ASP A 1 103 ? 7.521 10.930 -12.778 1.00 94.00 103 ASP A O 1
ATOM 840 N N . PRO A 1 104 ? 7.700 13.077 -12.178 1.00 92.44 104 PRO A N 1
ATOM 841 C CA . PRO A 1 104 ? 6.320 13.182 -11.713 1.00 92.44 104 PRO A CA 1
ATOM 842 C C . PRO A 1 104 ? 5.280 12.972 -12.819 1.00 92.44 104 PRO A C 1
ATOM 844 O O . PRO A 1 104 ? 4.176 12.506 -12.528 1.00 92.44 104 PRO A O 1
ATOM 847 N N . LYS A 1 105 ? 5.589 13.294 -14.083 1.00 91.75 105 LYS A N 1
ATOM 848 C CA . LYS A 1 105 ? 4.648 13.068 -15.192 1.00 91.75 105 LYS A CA 1
ATOM 849 C C . LYS A 1 105 ? 4.555 11.581 -15.497 1.00 91.75 105 LYS A C 1
ATOM 851 O O . LYS A 1 105 ? 3.450 11.050 -15.596 1.00 91.75 105 LYS A O 1
ATOM 856 N N . PHE A 1 106 ? 5.703 10.911 -15.585 1.00 91.25 106 PHE A N 1
ATOM 857 C CA . PHE A 1 106 ? 5.761 9.469 -15.779 1.00 91.25 106 PHE A CA 1
ATOM 858 C C . PHE A 1 106 ? 5.116 8.716 -14.607 1.00 91.25 106 PHE A C 1
ATOM 860 O O . PHE A 1 106 ? 4.248 7.874 -14.831 1.00 91.25 106 PHE A O 1
ATOM 867 N N . ALA A 1 107 ? 5.453 9.070 -13.363 1.00 90.81 107 ALA A N 1
ATOM 868 C CA . ALA A 1 107 ? 4.863 8.479 -12.164 1.00 90.81 107 ALA A CA 1
ATOM 869 C C . ALA A 1 107 ? 3.341 8.678 -12.096 1.00 90.81 107 ALA A C 1
ATOM 871 O O . ALA A 1 107 ? 2.617 7.767 -11.697 1.00 90.81 107 ALA A O 1
ATOM 872 N N . SER A 1 108 ? 2.835 9.845 -12.513 1.00 92.00 108 SER A N 1
ATOM 873 C CA . SER A 1 108 ? 1.395 10.119 -12.541 1.00 92.00 108 SER A CA 1
ATOM 874 C C . SER A 1 108 ? 0.662 9.229 -13.543 1.00 92.00 108 SER A C 1
ATOM 876 O O . SER A 1 108 ? -0.320 8.582 -13.181 1.00 92.00 108 SER A O 1
ATOM 878 N N . GLU A 1 109 ? 1.136 9.154 -14.787 1.00 93.25 109 GLU A N 1
ATOM 879 C CA . GLU A 1 109 ? 0.502 8.332 -15.826 1.00 93.25 109 GLU A CA 1
ATOM 880 C C . GLU A 1 109 ? 0.620 6.832 -15.523 1.00 93.25 109 GLU A C 1
ATOM 882 O O . GLU A 1 109 ? -0.359 6.085 -15.645 1.00 93.25 109 GLU A O 1
ATOM 887 N N . LEU A 1 110 ? 1.782 6.391 -15.032 1.00 90.94 110 LEU A N 1
ATOM 888 C CA . LEU A 1 110 ? 1.979 5.017 -14.582 1.00 90.94 110 LEU A CA 1
ATOM 889 C C . LEU A 1 110 ? 1.068 4.692 -13.392 1.00 90.94 110 LEU A C 1
ATOM 891 O O . LEU A 1 110 ? 0.380 3.673 -13.402 1.00 90.94 110 LEU A O 1
ATOM 895 N N . GLY A 1 111 ? 0.991 5.579 -12.399 1.00 91.69 111 GLY A N 1
ATOM 896 C CA . GLY A 1 111 ? 0.120 5.428 -11.236 1.00 91.69 111 GLY A CA 1
ATOM 897 C C . GLY A 1 111 ? -1.362 5.360 -11.608 1.00 91.69 111 GLY A C 1
ATOM 898 O O . GLY A 1 111 ? -2.080 4.505 -11.093 1.00 91.69 111 GLY A O 1
ATOM 899 N N . LYS A 1 112 ? -1.829 6.196 -12.547 1.00 93.81 112 LYS A N 1
ATOM 900 C CA . LYS A 1 112 ? -3.206 6.134 -13.075 1.00 93.81 112 LYS A CA 1
ATOM 901 C C . LYS A 1 112 ? -3.491 4.793 -13.744 1.00 93.81 112 LYS A C 1
ATOM 903 O O . LYS A 1 112 ? -4.542 4.205 -13.496 1.00 93.81 112 LYS A O 1
ATOM 908 N N . THR A 1 113 ? -2.550 4.308 -14.549 1.00 93.88 113 THR A N 1
ATOM 909 C CA . THR A 1 113 ? -2.676 3.035 -15.270 1.00 93.88 113 THR A CA 1
ATOM 910 C C . THR A 1 113 ? -2.703 1.849 -14.304 1.00 93.88 113 THR A C 1
ATOM 912 O O . THR A 1 113 ? -3.543 0.961 -14.429 1.00 93.88 113 THR A O 1
ATOM 915 N N . LEU A 1 114 ? -1.829 1.857 -13.295 1.00 94.19 114 LEU A N 1
ATOM 916 C CA . LEU A 1 114 ? -1.715 0.779 -12.313 1.00 94.19 114 LEU A CA 1
ATOM 917 C C . LEU A 1 114 ? -2.773 0.838 -11.208 1.00 94.19 114 LEU A C 1
ATOM 919 O O . LEU A 1 114 ? -2.952 -0.154 -10.507 1.00 94.19 114 LEU A O 1
ATOM 923 N N . LYS A 1 115 ? -3.496 1.955 -11.046 1.00 93.19 115 LYS A N 1
ATOM 924 C CA . LYS A 1 115 ? -4.425 2.183 -9.926 1.00 93.19 115 LYS A CA 1
ATOM 925 C C . LYS A 1 115 ? -5.383 1.015 -9.693 1.00 93.19 115 LYS A C 1
ATOM 927 O O . LYS A 1 115 ? -5.527 0.569 -8.559 1.00 93.19 115 LYS A O 1
ATOM 932 N N . LYS A 1 116 ? -6.022 0.521 -10.757 1.00 95.56 116 LYS A N 1
ATOM 933 C CA . LYS A 1 116 ? -7.039 -0.536 -10.668 1.00 95.56 116 LYS A CA 1
ATOM 934 C C . LYS A 1 116 ? -6.448 -1.874 -10.217 1.00 95.56 116 LYS A C 1
ATOM 936 O O . LYS A 1 116 ? -7.005 -2.519 -9.333 1.00 95.56 116 LYS A O 1
ATOM 941 N N . GLU A 1 117 ? -5.320 -2.273 -10.798 1.00 94.62 117 GLU A N 1
ATOM 942 C CA . GLU A 1 117 ? -4.649 -3.522 -10.423 1.00 94.62 117 GLU A CA 1
ATOM 943 C C . GLU A 1 117 ? -4.014 -3.415 -9.034 1.00 94.62 117 GLU A C 1
ATOM 945 O O . GLU A 1 117 ? -4.120 -4.343 -8.239 1.00 94.62 117 GLU A O 1
ATOM 950 N N . ASN A 1 118 ? -3.448 -2.258 -8.684 1.00 92.31 118 ASN A N 1
ATOM 951 C CA . ASN A 1 118 ? -2.905 -2.014 -7.351 1.00 92.31 118 ASN A CA 1
ATOM 952 C C . ASN A 1 118 ? -3.999 -2.059 -6.270 1.00 92.31 118 ASN A C 1
ATOM 954 O O . ASN A 1 118 ? -3.806 -2.661 -5.219 1.00 92.31 118 ASN A O 1
ATOM 958 N N . GLU A 1 119 ? -5.176 -1.483 -6.534 1.00 95.00 119 GLU A N 1
ATOM 959 C CA . GLU A 1 119 ? -6.333 -1.587 -5.638 1.00 95.00 119 GLU A CA 1
ATOM 960 C C . GLU A 1 119 ? -6.772 -3.043 -5.447 1.00 95.00 119 GLU A C 1
ATOM 962 O O . GLU A 1 119 ? -7.067 -3.460 -4.326 1.00 95.00 119 GLU A O 1
ATOM 967 N N . LYS A 1 120 ? -6.794 -3.827 -6.528 1.00 95.81 120 LYS A N 1
ATOM 968 C CA . LYS A 1 120 ? -7.121 -5.253 -6.472 1.00 95.81 120 LYS A CA 1
ATOM 969 C C . LYS A 1 120 ? -6.106 -6.025 -5.629 1.00 95.81 120 LYS A C 1
ATOM 971 O O . LYS A 1 120 ? -6.513 -6.741 -4.721 1.00 95.81 120 LYS A O 1
ATOM 976 N N . ILE A 1 121 ? -4.811 -5.817 -5.873 1.00 95.19 121 ILE A N 1
ATOM 977 C CA . ILE A 1 121 ? -3.727 -6.434 -5.097 1.00 95.19 121 ILE A CA 1
ATOM 978 C C . ILE A 1 121 ? -3.872 -6.086 -3.614 1.00 95.19 121 ILE A C 1
ATOM 980 O O . ILE A 1 121 ? -3.868 -6.986 -2.784 1.00 95.19 121 ILE A O 1
ATOM 984 N N . LEU A 1 122 ? -4.074 -4.811 -3.267 1.00 93.25 122 LEU A N 1
ATOM 985 C CA . LEU A 1 122 ? -4.263 -4.393 -1.873 1.00 93.25 122 LEU A CA 1
ATOM 986 C C . LEU A 1 122 ? -5.502 -5.035 -1.235 1.00 93.25 122 LEU A C 1
ATOM 988 O O . LEU A 1 122 ? -5.442 -5.499 -0.098 1.00 93.25 122 LEU A O 1
ATOM 992 N N . LYS A 1 123 ? -6.625 -5.107 -1.960 1.00 94.75 123 LYS A N 1
ATOM 993 C CA . LYS A 1 123 ? -7.850 -5.768 -1.482 1.00 94.75 123 LYS A CA 1
ATOM 994 C C . LYS A 1 123 ? -7.665 -7.259 -1.250 1.00 94.75 123 LYS A C 1
ATOM 996 O O . LYS A 1 123 ? -8.234 -7.794 -0.300 1.00 94.75 123 LYS A O 1
ATOM 1001 N N . ASP A 1 124 ? -6.904 -7.921 -2.106 1.00 95.25 124 ASP A N 1
ATOM 1002 C CA . ASP A 1 124 ? -6.634 -9.345 -1.967 1.00 95.25 124 ASP A CA 1
ATOM 1003 C C . ASP A 1 124 ? -5.602 -9.607 -0.861 1.00 95.25 124 ASP A C 1
ATOM 1005 O O . ASP A 1 124 ? -5.815 -10.508 -0.054 1.00 95.25 124 ASP A O 1
ATOM 1009 N N . LEU A 1 125 ? -4.591 -8.744 -0.700 1.00 94.00 125 LEU A N 1
ATOM 1010 C CA . LEU A 1 125 ? -3.668 -8.778 0.438 1.00 94.00 125 LEU A CA 1
ATOM 1011 C C . LEU A 1 125 ? -4.392 -8.579 1.776 1.00 94.00 125 LEU A C 1
ATOM 1013 O O . LEU A 1 125 ? -4.100 -9.280 2.731 1.00 94.00 125 LEU A O 1
ATOM 1017 N N . MET A 1 126 ? -5.412 -7.723 1.878 1.00 91.56 126 MET A N 1
ATOM 1018 C CA . MET A 1 126 ? -6.203 -7.619 3.121 1.00 91.56 126 MET A CA 1
ATOM 1019 C C . MET A 1 126 ? -6.911 -8.934 3.514 1.00 91.56 126 MET A C 1
ATOM 1021 O O . MET A 1 126 ? -7.216 -9.164 4.689 1.00 91.56 126 MET A O 1
ATOM 1025 N N . LYS A 1 127 ? -7.176 -9.818 2.546 1.00 94.44 127 LYS A N 1
ATOM 1026 C CA . LYS A 1 127 ? -7.745 -11.153 2.791 1.00 94.44 127 LYS A CA 1
ATOM 1027 C C . LYS A 1 127 ? -6.673 -12.195 3.111 1.00 94.44 127 LYS A C 1
ATOM 1029 O O . LYS A 1 127 ? -7.026 -13.279 3.581 1.00 94.44 127 LYS A O 1
ATOM 1034 N N . ASP A 1 128 ? -5.403 -11.864 2.943 1.00 96.25 128 ASP A N 1
ATOM 1035 C CA . ASP A 1 128 ? -4.284 -12.726 3.284 1.00 96.25 128 ASP A CA 1
ATOM 1036 C C . ASP A 1 128 ? -3.977 -12.679 4.802 1.00 96.25 128 ASP A C 1
ATOM 1038 O O . ASP A 1 128 ? -3.958 -11.599 5.403 1.00 96.25 128 ASP A O 1
ATOM 1042 N N . PRO A 1 129 ? -3.797 -13.833 5.473 1.00 94.75 129 PRO A N 1
ATOM 1043 C CA . PRO A 1 129 ? -3.524 -13.881 6.909 1.00 94.75 129 PRO A CA 1
ATOM 1044 C C . PRO A 1 129 ? -2.180 -13.261 7.310 1.00 94.75 129 PRO A C 1
ATOM 1046 O O . PRO A 1 129 ? -2.120 -12.625 8.366 1.00 94.75 129 PRO A O 1
ATOM 1049 N N . ASP A 1 130 ? -1.136 -13.397 6.495 1.00 94.56 130 ASP A N 1
ATOM 1050 C CA . ASP A 1 130 ? 0.194 -12.879 6.815 1.00 94.56 130 ASP A CA 1
ATOM 1051 C C . ASP A 1 130 ? 0.218 -11.357 6.678 1.00 94.56 130 ASP A C 1
ATOM 1053 O O . ASP A 1 130 ? 0.719 -10.651 7.559 1.00 94.56 130 ASP A O 1
ATOM 1057 N N . TYR A 1 131 ? -0.425 -10.825 5.636 1.00 94.25 131 TYR A N 1
ATOM 1058 C CA . TYR A 1 131 ? -0.592 -9.381 5.494 1.00 94.25 131 TYR A CA 1
ATOM 1059 C C . TYR A 1 131 ? -1.426 -8.782 6.632 1.00 94.25 131 TYR A C 1
ATOM 1061 O O . TYR A 1 131 ? -1.035 -7.772 7.218 1.00 94.25 131 TYR A O 1
ATOM 1069 N N . ARG A 1 132 ? -2.534 -9.428 7.027 1.00 91.69 132 ARG A N 1
ATOM 1070 C CA . ARG A 1 132 ? -3.305 -8.993 8.205 1.00 91.69 132 ARG A CA 1
ATOM 1071 C C . ARG A 1 132 ? -2.463 -8.974 9.473 1.00 91.69 132 ARG A C 1
ATOM 1073 O O . ARG A 1 132 ? -2.617 -8.058 10.276 1.00 91.69 132 ARG A O 1
ATOM 1080 N N . LYS A 1 133 ? -1.582 -9.957 9.664 1.00 95.25 133 LYS A N 1
ATOM 1081 C CA . LYS A 1 133 ? -0.692 -10.002 10.828 1.00 95.25 133 LYS A CA 1
ATOM 1082 C C . LYS A 1 133 ? 0.245 -8.793 10.856 1.00 95.25 133 LYS A C 1
ATOM 1084 O O . LYS A 1 133 ? 0.334 -8.149 11.897 1.00 95.25 133 LYS A O 1
ATOM 1089 N N . MET A 1 134 ? 0.854 -8.441 9.722 1.00 92.75 134 MET A N 1
ATOM 1090 C CA . MET A 1 134 ? 1.695 -7.240 9.606 1.00 92.75 134 MET A CA 1
ATOM 1091 C C . MET A 1 134 ? 0.909 -5.950 9.883 1.00 92.75 134 MET A C 1
ATOM 1093 O O . MET A 1 134 ? 1.394 -5.055 10.575 1.00 92.75 134 MET A O 1
ATOM 1097 N N . VAL A 1 135 ? -0.333 -5.856 9.395 1.00 91.94 135 VAL A N 1
ATOM 1098 C CA . VAL A 1 135 ? -1.208 -4.705 9.675 1.00 91.94 135 VAL A CA 1
ATOM 1099 C C . VAL A 1 135 ? -1.549 -4.614 11.166 1.00 91.94 135 VAL A C 1
ATOM 1101 O O . VAL A 1 135 ? -1.457 -3.535 11.744 1.00 91.94 135 VAL A O 1
ATOM 1104 N N . ILE A 1 136 ? -1.894 -5.728 11.816 1.00 91.25 136 ILE A N 1
ATOM 1105 C CA . ILE A 1 136 ? -2.178 -5.762 13.261 1.00 91.25 136 ILE A CA 1
ATOM 1106 C C . ILE A 1 136 ? -0.939 -5.386 14.074 1.00 91.25 136 ILE A C 1
ATOM 1108 O O . ILE A 1 136 ? -1.052 -4.702 15.085 1.00 91.25 136 ILE A O 1
ATOM 1112 N N . GLU A 1 137 ? 0.242 -5.826 13.653 1.00 92.88 137 GLU A N 1
ATOM 1113 C CA . GLU A 1 137 ? 1.496 -5.444 14.296 1.00 92.88 137 GLU A CA 1
ATOM 1114 C C . GLU A 1 137 ? 1.746 -3.937 14.182 1.00 92.88 137 GLU A C 1
ATOM 1116 O O . GLU A 1 137 ? 2.084 -3.302 15.175 1.00 92.88 137 GLU A O 1
ATOM 1121 N N . THR A 1 138 ? 1.442 -3.346 13.024 1.00 90.50 138 THR A N 1
ATOM 1122 C CA . THR A 1 138 ? 1.498 -1.889 12.822 1.00 90.50 138 THR A CA 1
ATOM 1123 C C . THR A 1 138 ? 0.493 -1.147 13.715 1.00 90.50 138 THR A C 1
ATOM 1125 O O . THR A 1 138 ? 0.786 -0.070 14.220 1.00 90.50 138 THR A O 1
ATOM 1128 N N . MET A 1 139 ? -0.683 -1.729 13.979 1.00 90.06 139 MET A N 1
ATOM 1129 C CA . MET A 1 139 ? -1.681 -1.158 14.898 1.00 90.06 139 MET A CA 1
ATOM 1130 C C . MET A 1 139 ? -1.258 -1.189 16.375 1.00 90.06 139 MET A C 1
ATOM 1132 O O . MET A 1 139 ? -1.912 -0.559 17.199 1.00 90.06 139 MET A O 1
ATOM 1136 N N . LYS A 1 140 ? -0.193 -1.908 16.744 1.00 91.25 140 LYS A N 1
ATOM 1137 C CA . LYS A 1 140 ? 0.353 -1.884 18.114 1.00 91.25 140 LYS A CA 1
ATOM 1138 C C . LYS A 1 140 ? 1.318 -0.722 18.351 1.00 91.25 140 LYS A C 1
ATOM 1140 O O . LYS A 1 140 ? 1.931 -0.658 19.413 1.00 91.25 140 LYS A O 1
ATOM 1145 N N . ASP A 1 141 ? 1.483 0.162 17.373 1.00 94.38 141 ASP A N 1
ATOM 1146 C CA . ASP A 1 141 ? 2.305 1.352 17.531 1.00 94.38 141 ASP A CA 1
ATOM 1147 C C . ASP A 1 141 ? 1.733 2.295 18.622 1.00 94.38 141 ASP A C 1
ATOM 1149 O O . ASP A 1 141 ? 0.509 2.473 18.693 1.00 94.38 141 ASP A O 1
ATOM 1153 N N . PRO A 1 142 ? 2.579 2.926 19.464 1.00 93.56 142 PRO A N 1
ATOM 1154 C CA . PRO A 1 142 ? 2.132 3.833 20.523 1.00 93.56 142 PRO A CA 1
ATOM 1155 C C . PRO A 1 142 ? 1.262 5.005 20.045 1.00 93.56 142 PRO A C 1
ATOM 1157 O O . PRO A 1 142 ? 0.406 5.481 20.796 1.00 93.56 142 PRO A O 1
ATOM 1160 N N . GLU A 1 143 ? 1.446 5.495 18.813 1.00 92.88 143 GLU A N 1
ATOM 1161 C CA . GLU A 1 143 ? 0.590 6.552 18.261 1.00 92.88 143 GLU A CA 1
ATOM 1162 C C . GLU A 1 143 ? -0.833 6.048 18.011 1.00 92.88 143 GLU A C 1
ATOM 1164 O O . GLU A 1 143 ? -1.809 6.754 18.293 1.00 92.88 143 GLU A O 1
ATOM 1169 N N . PHE A 1 144 ? -0.964 4.806 17.539 1.00 91.94 144 PHE A N 1
ATOM 1170 C CA . PHE A 1 144 ? -2.262 4.170 17.345 1.00 91.94 144 PHE A CA 1
ATOM 1171 C C . PHE A 1 144 ? -2.934 3.874 18.688 1.00 91.94 144 PHE A C 1
ATOM 1173 O O . PHE A 1 144 ? -4.123 4.149 18.857 1.00 91.94 144 PHE A O 1
ATOM 1180 N N . GLU A 1 145 ? -2.172 3.408 19.680 1.00 91.75 145 GLU A N 1
ATOM 1181 C CA . GLU A 1 145 ? -2.671 3.228 21.045 1.00 91.75 145 GLU A CA 1
ATOM 1182 C C . GLU A 1 145 ? -3.209 4.544 21.621 1.00 91.75 145 GLU A C 1
ATOM 1184 O O . GLU A 1 145 ? -4.327 4.590 22.140 1.00 91.75 145 GLU A O 1
ATOM 1189 N N . LYS A 1 146 ? -2.467 5.646 21.465 1.00 95.06 146 LYS A N 1
ATOM 1190 C CA . LYS A 1 146 ? -2.912 6.973 21.904 1.00 95.06 146 LYS A CA 1
ATOM 1191 C C . LYS A 1 146 ? -4.214 7.391 21.218 1.00 95.06 146 LYS A C 1
ATOM 1193 O O . LYS A 1 146 ? -5.120 7.877 21.894 1.00 95.06 146 LYS A O 1
ATOM 1198 N N . MET A 1 147 ? -4.339 7.150 19.912 1.00 93.31 147 MET A N 1
ATOM 1199 C CA . MET A 1 147 ? -5.575 7.415 19.172 1.00 93.31 147 MET A CA 1
ATOM 1200 C C . MET A 1 147 ? -6.759 6.624 19.751 1.00 93.31 147 MET A C 1
ATOM 1202 O O . MET A 1 147 ? -7.826 7.197 19.979 1.00 93.31 147 MET A O 1
ATOM 1206 N N . ILE A 1 148 ? -6.573 5.334 20.051 1.00 92.81 148 ILE A N 1
ATOM 1207 C CA . ILE A 1 148 ? -7.605 4.507 20.694 1.00 92.81 148 ILE A CA 1
ATOM 1208 C C . ILE A 1 148 ? -7.953 5.059 22.084 1.00 92.81 148 ILE A C 1
ATOM 1210 O O . ILE A 1 148 ? -9.132 5.186 22.422 1.00 92.81 148 ILE A O 1
ATOM 1214 N N . MET A 1 149 ? -6.956 5.431 22.891 1.00 92.81 149 MET A N 1
ATOM 1215 C CA . MET A 1 149 ? -7.170 6.009 24.222 1.00 92.81 149 MET A CA 1
ATOM 1216 C C . MET A 1 149 ? -7.967 7.316 24.165 1.00 92.81 149 MET A C 1
ATOM 1218 O O . MET A 1 149 ? -8.823 7.554 25.021 1.00 92.81 149 MET A O 1
ATOM 1222 N N . ASP A 1 150 ? -7.729 8.152 23.159 1.00 95.62 150 ASP A N 1
ATOM 1223 C CA . ASP A 1 150 ? -8.475 9.393 22.956 1.00 95.62 150 ASP A CA 1
ATOM 1224 C C . ASP A 1 150 ? -9.927 9.113 22.535 1.00 95.62 150 ASP A C 1
ATOM 1226 O O . ASP A 1 150 ? -10.855 9.743 23.054 1.00 95.62 150 ASP A O 1
ATOM 1230 N N . VAL A 1 151 ? -10.157 8.095 21.696 1.00 94.69 151 VAL A N 1
ATOM 1231 C CA . VAL A 1 151 ? -11.511 7.614 21.363 1.00 94.69 151 VAL A CA 1
ATOM 1232 C C . VAL A 1 151 ? -12.233 7.096 22.610 1.00 94.69 151 VAL A C 1
ATOM 1234 O O . VAL A 1 151 ? -13.391 7.455 22.830 1.00 94.69 151 VAL A O 1
ATOM 1237 N N . MET A 1 152 ? -11.565 6.333 23.476 1.00 92.81 152 MET A N 1
ATOM 1238 C CA . MET A 1 152 ? -12.161 5.844 24.728 1.00 92.81 152 MET A CA 1
ATOM 1239 C C . MET A 1 152 ? -12.470 6.970 25.724 1.00 92.81 152 MET A C 1
ATOM 1241 O O . MET A 1 152 ? -13.423 6.893 26.499 1.00 92.81 152 MET A O 1
ATOM 1245 N N . LYS A 1 153 ? -11.703 8.061 25.705 1.00 93.62 153 LYS A N 1
ATOM 1246 C CA . LYS A 1 153 ? -11.991 9.246 26.527 1.00 93.62 153 LYS A CA 1
ATOM 1247 C C . LYS A 1 153 ? -13.111 10.112 25.953 1.00 93.62 153 LYS A C 1
ATOM 1249 O O . LYS A 1 153 ? -13.607 10.984 26.670 1.00 93.62 153 LYS A O 1
ATOM 1254 N N . SER A 1 154 ? -13.515 9.887 24.702 1.00 96.44 154 SER A N 1
ATOM 1255 C CA . SER A 1 154 ? -14.554 10.674 24.043 1.00 96.44 154 SER A CA 1
ATOM 1256 C C . SER A 1 154 ? -15.899 10.581 24.771 1.00 96.44 154 SER A C 1
ATOM 1258 O O . SER A 1 154 ? -16.265 9.561 25.361 1.00 96.44 154 SER A O 1
ATOM 1260 N N . ASN A 1 155 ? -16.688 11.654 24.689 1.00 94.31 155 ASN A N 1
ATOM 1261 C CA . ASN A 1 155 ? -18.030 11.683 25.276 1.00 94.31 155 ASN A CA 1
ATOM 1262 C C . ASN A 1 155 ? -18.956 10.604 24.690 1.00 94.31 155 ASN A C 1
ATOM 1264 O O . ASN A 1 155 ? -19.818 10.095 25.404 1.00 94.31 155 ASN A O 1
ATOM 1268 N N . ALA A 1 156 ? -18.782 10.243 23.414 1.00 94.44 156 ALA A N 1
ATOM 1269 C CA . ALA A 1 156 ? -19.568 9.192 22.772 1.00 94.44 156 ALA A CA 1
ATOM 1270 C C . ALA A 1 156 ? -19.297 7.825 23.416 1.00 94.44 156 ALA A C 1
ATOM 1272 O O . ALA A 1 156 ? -20.240 7.148 23.830 1.00 94.44 156 ALA A O 1
ATOM 1273 N N . TYR A 1 157 ? -18.020 7.471 23.587 1.00 94.81 157 TYR A N 1
ATOM 1274 C CA . TYR A 1 157 ? -17.639 6.220 24.239 1.00 94.81 157 TYR A CA 1
ATOM 1275 C C . TYR A 1 157 ? -18.051 6.199 25.713 1.00 94.81 157 TYR A C 1
ATOM 1277 O O . TYR A 1 157 ? -18.615 5.214 26.177 1.00 94.81 157 TYR A O 1
ATOM 1285 N N . ARG A 1 158 ? -17.885 7.311 26.444 1.00 93.81 158 ARG A N 1
ATOM 1286 C CA . ARG A 1 158 ? -18.345 7.414 27.842 1.00 93.81 158 ARG A CA 1
ATOM 1287 C C . ARG A 1 158 ? -19.844 7.171 27.996 1.00 93.81 158 ARG A C 1
ATOM 1289 O O . ARG A 1 158 ? -20.243 6.538 28.965 1.00 93.81 158 ARG A O 1
ATOM 1296 N N . ARG A 1 159 ? -20.681 7.646 27.065 1.00 95.06 159 ARG A N 1
ATOM 1297 C CA . ARG A 1 159 ? -22.131 7.374 27.091 1.00 95.06 159 ARG A CA 1
ATOM 1298 C C . ARG A 1 159 ? -22.435 5.891 26.917 1.00 95.06 159 ARG A C 1
ATOM 1300 O O . ARG A 1 159 ? -23.227 5.361 27.684 1.00 95.06 159 ARG A O 1
ATOM 1307 N N . GLN A 1 160 ? -21.788 5.227 25.959 1.00 94.44 160 GLN A N 1
ATOM 1308 C CA . GLN A 1 160 ? -21.930 3.778 25.792 1.00 94.44 160 GLN A CA 1
ATOM 1309 C C . GLN A 1 160 ? -21.427 3.023 27.025 1.00 94.44 160 GLN A C 1
ATOM 1311 O O . GLN A 1 160 ? -22.108 2.131 27.514 1.00 94.44 160 GLN A O 1
ATOM 1316 N N . MET A 1 161 ? -20.292 3.439 27.586 1.00 94.06 161 MET A N 1
ATOM 1317 C CA . MET A 1 161 ? -19.746 2.852 28.806 1.00 94.06 161 MET A CA 1
ATOM 1318 C C . MET A 1 161 ? -20.692 3.024 30.001 1.00 94.06 161 MET A C 1
ATOM 1320 O O . MET A 1 161 ? -20.886 2.084 30.759 1.00 94.06 161 MET A O 1
ATOM 1324 N N . MET A 1 162 ? -21.334 4.187 30.159 1.00 93.19 162 MET A N 1
ATOM 1325 C CA . MET A 1 162 ? -22.337 4.400 31.211 1.00 93.19 162 MET A CA 1
ATOM 1326 C C . MET A 1 162 ? -23.548 3.474 31.062 1.00 93.19 162 MET A C 1
ATOM 1328 O O . MET A 1 162 ? -24.069 3.018 32.074 1.00 93.19 162 MET A O 1
ATOM 1332 N N . LEU A 1 163 ? -23.978 3.172 29.832 1.00 95.12 163 LEU A N 1
ATOM 1333 C CA . LEU A 1 163 ? -25.039 2.188 29.594 1.00 95.12 163 LEU A CA 1
ATOM 1334 C C . LEU A 1 163 ? -24.584 0.783 29.996 1.00 95.12 163 LEU A C 1
ATOM 1336 O O . LEU A 1 163 ? -25.269 0.140 30.775 1.00 95.12 163 LEU A O 1
ATOM 1340 N N . VAL A 1 164 ? -23.388 0.358 29.576 1.00 95.31 164 VAL A N 1
ATOM 1341 C CA . VAL A 1 164 ? -22.826 -0.946 29.970 1.00 95.31 164 VAL A CA 1
ATOM 1342 C C . VAL A 1 164 ? -22.686 -1.062 31.491 1.00 95.31 164 VAL A C 1
ATOM 1344 O O . VAL A 1 164 ? -23.018 -2.101 32.054 1.00 95.31 164 VAL A O 1
ATOM 1347 N N . ILE A 1 165 ? -22.231 -0.005 32.175 1.00 93.62 165 ILE A N 1
ATOM 1348 C CA . ILE A 1 165 ? -22.149 0.029 33.644 1.00 93.62 165 ILE A CA 1
ATOM 1349 C C . ILE A 1 165 ? -23.543 -0.097 34.261 1.00 93.62 165 ILE A C 1
ATOM 1351 O O . ILE A 1 165 ? -23.718 -0.862 35.204 1.00 93.62 165 ILE A O 1
ATOM 1355 N N . LYS A 1 166 ? -24.533 0.631 33.735 1.00 91.94 166 LYS A N 1
ATOM 1356 C CA . LYS A 1 166 ? -25.909 0.563 34.230 1.00 91.94 166 LYS A CA 1
ATOM 1357 C C . LYS A 1 166 ? -26.484 -0.847 34.072 1.00 91.94 166 LYS A C 1
ATOM 1359 O O . LYS A 1 166 ? -26.954 -1.407 35.055 1.00 91.94 166 LYS A O 1
ATOM 1364 N N . ASP A 1 167 ? -26.351 -1.439 32.890 1.00 93.31 167 ASP A N 1
ATOM 1365 C CA . ASP A 1 167 ? -26.807 -2.803 32.608 1.00 93.31 167 ASP A CA 1
ATOM 1366 C C . ASP A 1 167 ? -26.076 -3.828 33.493 1.00 93.31 167 ASP A C 1
ATOM 1368 O O . ASP A 1 167 ? -26.670 -4.788 33.980 1.00 93.31 167 ASP A O 1
ATOM 1372 N N . SER A 1 168 ? -24.785 -3.600 33.764 1.00 92.06 168 SER A N 1
ATOM 1373 C CA . SER A 1 168 ? -23.999 -4.451 34.664 1.00 92.06 168 SER A CA 1
ATOM 1374 C C . SER A 1 168 ? -24.498 -4.370 36.107 1.00 92.06 168 SER A C 1
ATOM 1376 O O . SER A 1 168 ? -24.581 -5.399 36.763 1.00 92.06 168 SER A O 1
ATOM 1378 N N . LEU A 1 169 ? -24.878 -3.186 36.600 1.00 90.06 169 LEU A N 1
ATOM 1379 C CA . LEU A 1 169 ? -25.456 -3.007 37.941 1.00 90.06 169 LEU A CA 1
ATOM 1380 C C . LEU A 1 169 ? -26.873 -3.585 38.068 1.00 90.06 169 LEU A C 1
ATOM 1382 O O . LEU A 1 169 ? -27.313 -3.914 39.168 1.00 90.06 169 LEU A O 1
ATOM 1386 N N . GLU A 1 170 ? -27.595 -3.714 36.958 1.00 88.75 170 GLU A N 1
ATOM 1387 C CA . GLU A 1 170 ? -28.894 -4.391 36.912 1.00 88.75 170 GLU A CA 1
ATOM 1388 C C . GLU A 1 170 ? -28.757 -5.926 36.896 1.00 88.75 170 GLU A C 1
ATOM 1390 O O . GLU A 1 170 ? -29.739 -6.634 37.122 1.00 88.75 170 GLU A O 1
ATOM 1395 N N . SER A 1 171 ? -27.544 -6.459 36.694 1.00 94.38 171 SER A N 1
ATOM 1396 C CA . SER A 1 171 ? -27.286 -7.898 36.755 1.00 94.38 171 SER A CA 1
ATOM 1397 C C . SER A 1 171 ? -27.482 -8.440 38.179 1.00 94.38 171 SER A C 1
ATOM 1399 O O . SER A 1 171 ? -26.840 -7.939 39.108 1.00 94.38 171 SER A O 1
ATOM 1401 N N . PRO A 1 172 ? -28.269 -9.519 38.372 1.00 91.75 172 PRO A N 1
ATOM 1402 C CA . PRO A 1 172 ? -28.482 -10.133 39.686 1.00 91.75 172 PRO A CA 1
ATOM 1403 C C . PRO A 1 172 ? -27.185 -10.519 40.407 1.00 91.75 172 PRO A C 1
ATOM 1405 O O . PRO A 1 172 ? -27.109 -10.429 41.627 1.00 91.75 172 PRO A O 1
ATOM 1408 N N . MET A 1 173 ? -26.151 -10.909 39.655 1.00 90.50 173 MET A N 1
ATOM 1409 C CA . MET A 1 173 ? -24.839 -11.245 40.215 1.00 90.50 173 MET A CA 1
ATOM 1410 C C . MET A 1 173 ? -24.153 -10.017 40.829 1.00 90.50 173 MET A C 1
ATOM 1412 O O . MET A 1 173 ? -23.657 -10.083 41.947 1.00 90.50 173 MET A O 1
ATOM 1416 N N . PHE A 1 174 ? -24.176 -8.879 40.129 1.00 91.81 174 PHE A N 1
ATOM 1417 C CA . PHE A 1 174 ? -23.605 -7.629 40.638 1.00 91.81 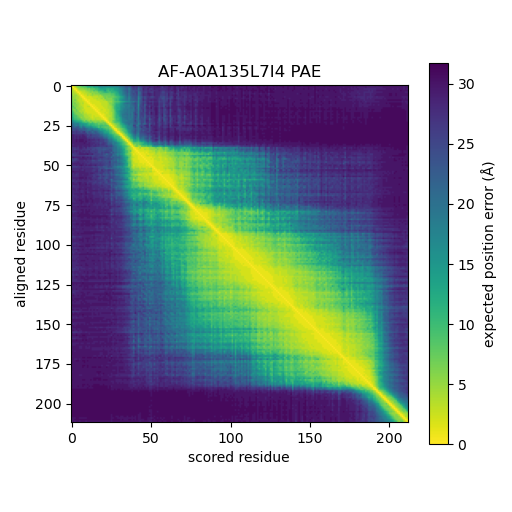174 PHE A CA 1
ATOM 1418 C C . PHE A 1 174 ? -24.411 -7.060 41.803 1.00 91.81 174 PHE A C 1
ATOM 1420 O O . PHE A 1 174 ? -23.828 -6.490 42.720 1.00 91.81 174 PHE A O 1
ATOM 1427 N N . GLN A 1 175 ? -25.738 -7.206 41.783 1.00 90.00 175 GLN A N 1
ATOM 1428 C CA . GLN A 1 175 ? -26.594 -6.783 42.892 1.00 90.00 175 GLN A CA 1
ATOM 1429 C C . GLN A 1 175 ? -26.302 -7.584 44.163 1.00 90.00 175 GLN A C 1
ATOM 1431 O O . GLN A 1 175 ? -26.167 -6.990 45.228 1.00 90.00 175 GLN A O 1
ATOM 1436 N N . ASP A 1 176 ? -26.153 -8.905 44.051 1.00 93.00 176 ASP A N 1
ATOM 1437 C CA . ASP A 1 176 ? -25.784 -9.778 45.171 1.00 93.00 176 ASP A CA 1
ATOM 1438 C C . ASP A 1 176 ? -24.388 -9.441 45.724 1.00 93.00 176 ASP A C 1
ATOM 1440 O O . ASP A 1 176 ? -24.215 -9.286 46.934 1.00 93.00 176 ASP A O 1
ATOM 1444 N N . ASP A 1 177 ? -23.401 -9.226 44.850 1.00 89.12 177 ASP A N 1
ATOM 1445 C CA . ASP A 1 177 ? -22.060 -8.797 45.263 1.00 89.12 177 ASP A CA 1
ATOM 1446 C C . ASP A 1 177 ? -22.072 -7.414 45.936 1.00 89.12 177 ASP A C 1
ATOM 1448 O O . ASP A 1 177 ? -21.369 -7.199 46.928 1.00 89.12 177 ASP A O 1
ATOM 1452 N N . LEU A 1 178 ? -22.898 -6.483 45.443 1.00 89.56 178 LEU A N 1
ATOM 1453 C CA . LEU A 1 178 ? -23.068 -5.161 46.046 1.00 89.56 178 LEU A CA 1
ATOM 1454 C C . LEU A 1 178 ? -23.720 -5.263 47.430 1.00 89.56 178 LEU A C 1
ATOM 1456 O O . LEU A 1 178 ? -23.251 -4.617 48.366 1.00 89.56 178 LEU A O 1
ATOM 1460 N N . LEU A 1 179 ? -24.751 -6.097 47.586 1.00 88.75 179 LEU A N 1
ATOM 1461 C CA . LEU A 1 179 ? -25.402 -6.348 48.873 1.00 88.75 179 LEU A CA 1
ATOM 1462 C C . LEU A 1 179 ? -24.422 -6.953 49.883 1.00 88.75 179 LEU A C 1
ATOM 1464 O O . LEU A 1 179 ? -24.279 -6.420 50.982 1.00 88.75 179 LEU A O 1
ATOM 1468 N N . LYS A 1 180 ? -23.656 -7.976 49.491 1.00 91.81 180 LYS A N 1
ATOM 1469 C CA . LYS A 1 180 ? -22.603 -8.573 50.332 1.00 91.81 180 LYS A CA 1
ATOM 1470 C C . LYS A 1 180 ? -21.525 -7.567 50.729 1.00 91.81 180 LYS A C 1
ATOM 1472 O O . LYS A 1 180 ? -20.995 -7.628 51.839 1.00 91.81 180 LYS A O 1
ATOM 1477 N N . LEU A 1 181 ? -21.166 -6.650 49.829 1.00 90.62 181 LEU A N 1
ATOM 1478 C CA . LEU A 1 181 ? -20.214 -5.582 50.131 1.00 90.62 181 LEU A CA 1
ATOM 1479 C C . LEU A 1 181 ? -20.792 -4.598 51.159 1.00 90.62 181 LEU A C 1
ATOM 1481 O O . LEU A 1 181 ? -20.080 -4.206 52.082 1.00 90.62 181 LEU A O 1
ATOM 1485 N N . MET A 1 182 ? -22.072 -4.233 51.034 1.00 88.06 182 MET A N 1
ATOM 1486 C CA . MET A 1 182 ? -22.765 -3.373 52.001 1.00 88.06 182 MET A CA 1
ATOM 1487 C C . MET A 1 182 ? -22.904 -4.043 53.372 1.00 88.06 182 MET A C 1
ATOM 1489 O O . MET A 1 182 ? -22.693 -3.388 54.392 1.00 88.06 182 MET A O 1
ATOM 1493 N N . GLU A 1 183 ? -23.197 -5.343 53.411 1.00 91.44 183 GLU A N 1
ATOM 1494 C CA . GLU A 1 183 ? -23.240 -6.129 54.648 1.00 91.44 183 GLU A CA 1
ATOM 1495 C C . GLU A 1 183 ? -21.877 -6.140 55.348 1.00 91.44 183 GLU A C 1
ATOM 1497 O O . GLU A 1 183 ? -21.793 -5.779 56.521 1.00 91.44 183 GLU A O 1
ATOM 1502 N N . LYS A 1 184 ? -20.791 -6.435 54.621 1.00 92.31 184 LYS A N 1
ATOM 1503 C CA . LYS A 1 184 ? -19.424 -6.385 55.171 1.00 92.31 184 LYS A CA 1
ATOM 1504 C C . LYS A 1 184 ? -19.032 -4.995 55.666 1.00 92.31 184 LYS A C 1
ATOM 1506 O O . LYS A 1 184 ? -18.443 -4.881 56.737 1.00 92.31 184 LYS A O 1
ATOM 1511 N N . ALA A 1 185 ? -19.355 -3.943 54.912 1.00 89.62 185 ALA A N 1
ATOM 1512 C CA . ALA A 1 185 ? -19.061 -2.569 55.314 1.00 89.62 185 ALA A CA 1
ATOM 1513 C C . ALA A 1 185 ? -1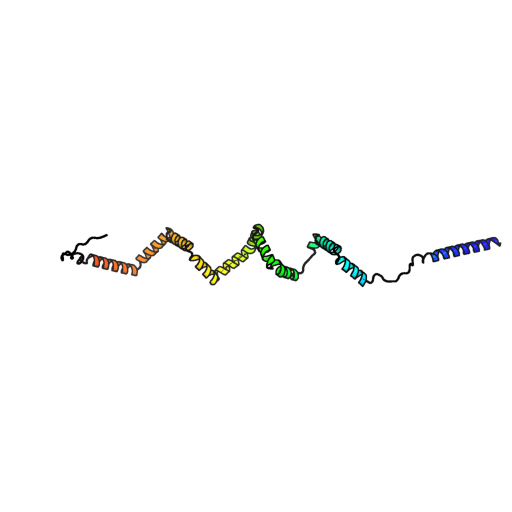9.808 -2.186 56.604 1.00 89.62 185 ALA A C 1
ATOM 1515 O O . ALA A 1 185 ? -19.229 -1.552 57.486 1.00 89.62 185 ALA A O 1
ATOM 1516 N N . ASN A 1 186 ? -21.065 -2.616 56.752 1.00 88.69 186 ASN A N 1
ATOM 1517 C CA . ASN A 1 186 ? -21.827 -2.433 57.986 1.00 88.69 186 ASN A CA 1
ATOM 1518 C C . ASN A 1 186 ? -21.254 -3.256 59.145 1.00 88.69 186 ASN A C 1
ATOM 1520 O O . ASN A 1 186 ? -21.141 -2.733 60.249 1.00 88.69 186 ASN A O 1
ATOM 1524 N N . GLU A 1 187 ? -20.857 -4.511 58.922 1.00 85.75 187 GLU A N 1
ATOM 1525 C CA . GLU A 1 187 ? -20.181 -5.322 59.942 1.00 85.75 187 GLU A CA 1
ATOM 1526 C C . GLU A 1 187 ? -18.860 -4.691 60.400 1.00 85.75 187 GLU A C 1
ATOM 1528 O O . GLU A 1 187 ? -18.549 -4.718 61.588 1.00 85.75 187 GLU A O 1
ATOM 1533 N N . GLU A 1 188 ? -18.079 -4.105 59.491 1.00 84.88 188 GLU A N 1
ATOM 1534 C CA . GLU A 1 188 ? -16.844 -3.386 59.823 1.00 84.88 188 GLU A CA 1
ATOM 1535 C C . GLU A 1 188 ? -17.101 -2.065 60.552 1.00 84.88 188 GLU A C 1
ATOM 1537 O O . GLU A 1 188 ? -16.373 -1.750 61.490 1.00 84.88 188 GLU A O 1
ATOM 1542 N N . ALA A 1 189 ? -18.155 -1.328 60.192 1.00 77.69 189 ALA A N 1
ATOM 1543 C CA . ALA A 1 189 ? -18.557 -0.105 60.887 1.00 77.69 189 ALA A CA 1
ATOM 1544 C C . ALA A 1 189 ? -19.167 -0.372 62.278 1.00 77.69 189 ALA A C 1
ATOM 1546 O O . ALA A 1 189 ? -19.067 0.467 63.172 1.00 77.69 189 ALA A O 1
ATOM 1547 N N . LEU A 1 190 ? -19.802 -1.535 62.468 1.00 74.12 190 LEU A N 1
ATOM 1548 C CA . LEU A 1 190 ? -20.392 -1.977 63.737 1.00 74.12 190 LEU A CA 1
ATOM 1549 C C . LEU A 1 190 ? -19.395 -2.726 64.632 1.00 74.12 190 LEU A C 1
ATOM 1551 O O . LEU A 1 190 ? -19.666 -2.910 65.823 1.00 74.12 190 LEU A O 1
ATOM 1555 N N . LYS A 1 191 ? -18.234 -3.139 64.105 1.00 72.81 191 LYS A 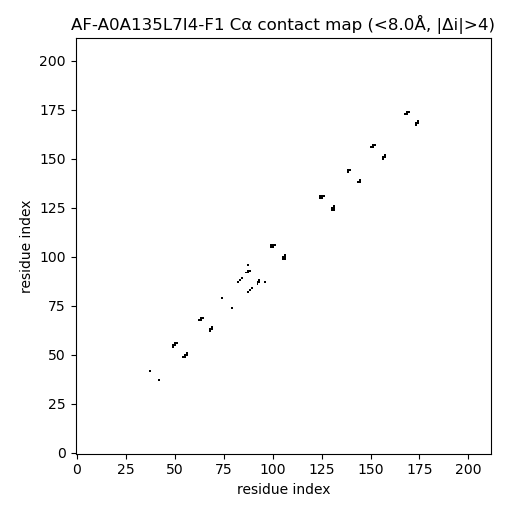N 1
ATOM 1556 C CA . LYS A 1 191 ? -17.121 -3.606 64.936 1.00 72.81 191 LYS A CA 1
ATOM 1557 C C . LYS A 1 191 ? -16.624 -2.416 65.761 1.00 72.81 191 LYS A C 1
ATOM 1559 O O . LYS A 1 191 ? -16.175 -1.425 65.190 1.00 72.81 191 LYS A O 1
ATOM 1564 N N . PRO A 1 192 ? -16.678 -2.479 67.102 1.00 56.00 192 PRO A N 1
ATOM 1565 C CA . PRO A 1 192 ? -16.121 -1.416 67.922 1.00 56.00 192 PRO A CA 1
ATOM 1566 C C . PRO A 1 192 ? -14.627 -1.275 67.611 1.00 56.00 192 PRO A C 1
ATOM 1568 O O . PRO A 1 192 ? -13.932 -2.288 67.511 1.00 56.00 192 PRO A O 1
ATOM 1571 N N . GLU A 1 193 ? -14.130 -0.036 67.510 1.00 58.09 193 GLU A N 1
ATOM 1572 C CA . GLU A 1 193 ? -12.701 0.297 67.579 1.00 58.09 193 GLU A CA 1
ATOM 1573 C C . GLU A 1 193 ? -12.113 -0.234 68.899 1.00 58.09 193 GLU A C 1
ATOM 1575 O O . GLU A 1 193 ? -11.915 0.480 69.880 1.00 58.09 193 GLU A O 1
ATOM 1580 N N . LYS A 1 194 ? -11.827 -1.527 68.958 1.00 50.16 194 LYS A N 1
ATOM 1581 C CA . LYS A 1 194 ? -10.981 -2.132 69.974 1.00 50.16 194 LYS A CA 1
ATOM 1582 C C . LYS A 1 194 ? -9.750 -2.645 69.257 1.00 50.16 194 LYS A C 1
ATOM 1584 O O . LYS A 1 194 ? -9.699 -3.810 68.900 1.00 50.16 194 LYS A O 1
ATOM 1589 N N . GLU A 1 195 ? -8.830 -1.710 69.005 1.00 48.72 195 GLU A N 1
ATOM 1590 C CA . GLU A 1 195 ? -7.361 -1.858 69.108 1.00 48.72 195 GLU A CA 1
ATOM 1591 C C . GLU A 1 195 ? -6.582 -0.797 68.296 1.00 48.72 195 GLU A C 1
ATOM 1593 O O . GLU A 1 195 ? -5.656 -1.098 67.551 1.00 48.72 195 GLU A O 1
ATOM 1598 N N . LYS A 1 196 ? -6.881 0.496 68.488 1.00 43.19 196 LYS A N 1
ATOM 1599 C CA . LYS A 1 196 ? -5.915 1.579 68.192 1.00 43.19 196 LYS A CA 1
ATOM 1600 C C . LYS A 1 196 ? -5.750 2.564 69.348 1.00 43.19 196 LYS A C 1
ATOM 1602 O O . LYS A 1 196 ? -5.583 3.762 69.164 1.00 43.19 196 LYS A O 1
ATOM 1607 N N . GLY A 1 197 ? -5.750 2.042 70.572 1.00 45.50 197 GLY A N 1
ATOM 1608 C CA . GLY A 1 197 ? -5.551 2.862 71.761 1.00 45.50 197 GLY A CA 1
ATOM 1609 C C . GLY A 1 197 ? -5.104 2.061 72.971 1.00 45.50 197 GLY A C 1
ATOM 1610 O O . GLY A 1 197 ? -5.892 1.887 73.890 1.00 45.50 197 GLY A O 1
ATOM 1611 N N . LYS A 1 198 ? -3.856 1.567 72.966 1.00 40.31 198 LYS A N 1
ATOM 1612 C CA . LYS A 1 198 ? -3.025 1.353 74.171 1.00 40.31 198 LYS A CA 1
ATOM 1613 C C . LYS A 1 198 ? -1.610 0.898 73.791 1.00 40.31 198 LYS A C 1
ATOM 1615 O O . LYS A 1 198 ? -1.330 -0.289 73.694 1.00 40.31 198 LYS A O 1
ATOM 1620 N N . LYS A 1 199 ? -0.716 1.874 73.609 1.00 34.19 199 LYS A N 1
ATOM 1621 C CA . LYS A 1 199 ? 0.712 1.792 73.967 1.00 34.19 199 LYS A CA 1
ATOM 1622 C C . LYS A 1 199 ? 1.274 3.217 74.113 1.00 34.19 199 LYS A C 1
ATOM 1624 O O . LYS A 1 199 ? 1.911 3.761 73.224 1.00 34.19 199 LYS A O 1
ATOM 1629 N N . LYS A 1 200 ? 0.961 3.821 75.256 1.00 37.12 200 LYS A N 1
ATOM 1630 C CA . LYS A 1 200 ? 1.852 4.682 76.050 1.00 37.12 200 LYS A CA 1
ATOM 1631 C C . LYS A 1 200 ? 1.918 3.979 77.405 1.00 37.12 200 LYS A C 1
ATOM 1633 O O . LYS A 1 200 ? 0.888 3.477 77.840 1.00 37.12 200 LYS A O 1
ATOM 1638 N N . GLU A 1 201 ? 3.013 3.834 78.118 1.00 34.00 201 GLU A N 1
ATOM 1639 C CA . GLU A 1 201 ? 4.387 4.321 78.061 1.00 34.00 201 GLU A CA 1
ATOM 1640 C C . GLU A 1 201 ? 5.133 3.450 79.093 1.00 34.00 201 GLU A C 1
ATOM 1642 O O . GLU A 1 201 ? 4.497 2.861 79.968 1.00 34.00 201 GLU A O 1
ATOM 1647 N N . ASP A 1 202 ? 6.459 3.429 78.989 1.00 32.81 202 ASP A N 1
ATOM 1648 C CA . ASP A 1 202 ? 7.426 3.300 80.089 1.00 32.81 202 ASP A CA 1
ATOM 1649 C C . ASP A 1 202 ? 8.403 2.120 79.987 1.00 32.81 202 ASP A C 1
ATOM 1651 O O . ASP A 1 202 ? 8.181 0.995 80.434 1.00 32.81 202 ASP A O 1
ATOM 1655 N N . THR A 1 203 ? 9.560 2.425 79.408 1.00 28.75 203 THR A N 1
ATOM 1656 C CA . THR A 1 203 ? 10.826 2.148 80.090 1.00 28.75 203 THR A CA 1
ATOM 1657 C C . THR A 1 203 ? 11.813 3.220 79.652 1.00 28.75 203 THR A C 1
ATOM 1659 O O . THR A 1 203 ? 12.257 3.263 78.505 1.00 28.75 203 THR A O 1
ATOM 1662 N N . GLY A 1 204 ? 12.060 4.165 80.556 1.00 32.97 204 GLY A N 1
ATOM 1663 C CA . GLY A 1 204 ? 13.031 5.232 80.374 1.00 32.97 204 GLY A CA 1
ATOM 1664 C C . GLY A 1 204 ? 14.492 4.770 80.343 1.00 32.97 204 GLY A C 1
ATOM 1665 O O . GLY A 1 204 ? 14.838 3.676 80.780 1.00 32.97 204 GLY A O 1
ATOM 1666 N N . LYS A 1 205 ? 15.326 5.730 79.912 1.00 35.28 205 LYS A N 1
ATOM 1667 C CA . LYS A 1 205 ? 16.794 5.832 80.023 1.00 35.28 205 LYS A CA 1
ATOM 1668 C C . LYS A 1 205 ? 17.620 4.784 79.268 1.00 35.28 205 LYS A C 1
ATOM 1670 O O . LYS A 1 205 ? 17.708 3.633 79.673 1.00 35.28 205 LYS A O 1
ATOM 1675 N N . THR A 1 206 ? 18.448 5.241 78.325 1.00 30.94 206 THR A N 1
ATOM 1676 C CA . THR A 1 206 ? 19.837 5.693 78.582 1.00 30.94 206 THR A CA 1
ATOM 1677 C C . THR A 1 206 ? 20.484 6.124 77.257 1.00 30.94 206 THR A C 1
ATOM 1679 O O . THR A 1 206 ? 20.306 5.437 76.258 1.00 30.94 206 THR A O 1
ATOM 1682 N N . GLY A 1 207 ? 21.267 7.207 77.274 1.00 31.83 207 GLY A N 1
ATOM 1683 C CA . GLY A 1 207 ? 22.398 7.370 76.352 1.00 31.83 207 GLY A CA 1
ATOM 1684 C C . GLY A 1 207 ? 22.297 8.519 75.358 1.00 31.83 207 GLY A C 1
ATOM 1685 O O . GLY A 1 207 ? 21.762 8.358 74.268 1.00 31.83 207 GLY A O 1
ATOM 1686 N N . GLU A 1 208 ? 22.869 9.656 75.750 1.00 38.47 208 GLU A N 1
ATOM 1687 C CA . GLU A 1 208 ? 23.544 10.599 74.855 1.00 38.47 208 GLU A CA 1
ATOM 1688 C C . GLU A 1 208 ? 24.405 9.867 73.811 1.00 38.47 208 GLU A C 1
ATOM 1690 O O . GLU A 1 208 ? 25.071 8.900 74.160 1.00 38.47 208 GLU A O 1
ATOM 1695 N N . GLU A 1 209 ? 24.466 10.364 72.574 1.00 35.84 209 GLU A N 1
ATOM 1696 C CA . GLU A 1 209 ? 25.708 10.965 72.068 1.00 35.84 209 GLU A CA 1
ATOM 1697 C C . GLU A 1 209 ? 25.522 11.620 70.696 1.00 35.84 209 GLU A C 1
ATOM 1699 O O . GLU A 1 209 ? 24.829 11.141 69.801 1.00 35.84 209 GLU A O 1
ATOM 1704 N N . GLN A 1 210 ? 26.167 12.776 70.594 1.00 39.84 210 GLN A N 1
ATOM 1705 C CA . GLN A 1 210 ? 26.406 13.581 69.410 1.00 39.84 210 GLN A CA 1
ATOM 1706 C C . GLN A 1 210 ? 27.120 12.777 68.315 1.00 39.84 210 GLN A C 1
ATOM 1708 O O . GLN A 1 210 ? 28.021 12.003 68.625 1.00 39.84 210 GLN A O 1
ATOM 1713 N N . SER A 1 211 ? 26.882 13.109 67.045 1.00 38.31 211 SER A N 1
ATOM 1714 C CA . SER A 1 211 ? 27.918 13.703 66.176 1.00 38.31 211 SER A CA 1
ATOM 1715 C C . SER A 1 211 ? 27.594 13.575 64.690 1.00 38.31 211 SER A C 1
ATOM 1717 O O . SER A 1 211 ? 27.297 12.484 64.216 1.00 38.31 211 SER A O 1
ATOM 1719 N N . GLN A 1 212 ? 27.835 14.705 64.013 1.00 37.84 212 GLN A N 1
ATOM 1720 C CA . GLN A 1 212 ? 28.166 14.906 62.593 1.00 37.84 212 GLN A CA 1
ATOM 1721 C C . GLN A 1 212 ? 27.041 14.824 61.558 1.00 37.84 212 GLN A C 1
ATOM 1723 O O . GLN A 1 212 ? 26.462 13.744 61.334 1.00 37.84 212 GLN A O 1
#

Sequence (212 aa):
MVTHRYYKIYTYFTFLLITLILLSGCNAFRKSESSSMPNYKELKQMVVDILQTEDGKKAVAEALNDQETKKKMTLNTNDVQKIIQNEVLSPENKAKLKKMYEDPKFASELGKTLKKENEKILKDLMKDPDYRKMVIETMKDPEFEKMIMDVMKSNAYRRQMMLVIKDSLESPMFQDDLLKLMEKANEEALKPEKEKGKKKEDTGKTGEEQSQ

Solvent-accessible surface area (backbone atoms only — not comparable to full-atom values): 12642 Å² total; per-residue (Å²): 133,65,69,69,58,54,52,53,53,51,52,53,52,53,52,53,54,53,53,56,53,63,68,62,65,82,57,83,84,64,78,87,69,79,96,62,73,72,50,69,67,56,50,49,47,52,53,52,51,46,52,69,32,73,66,32,47,47,53,51,54,54,51,54,66,35,70,70,47,50,72,68,61,77,74,56,68,71,57,53,51,49,46,44,59,59,50,56,64,24,80,73,33,44,54,55,51,52,57,48,56,69,34,67,68,54,35,48,55,51,47,63,68,42,43,66,60,52,52,49,51,53,58,52,40,66,72,33,70,69,52,42,49,54,52,55,57,60,57,68,36,71,70,47,48,50,53,52,53,52,51,58,69,29,71,70,43,47,53,54,49,50,49,54,51,50,58,47,58,68,31,70,69,48,43,51,54,49,50,54,49,52,51,51,52,48,54,57,70,67,46,72,92,83,82,89,80,86,88,83,86,89,84,80,87,84,79,89,80,89,82,136

Secondary structure (DSSP, 8-state):
--HHHHHHHHHHHHHHHHHHHHHGGGSTT-------S--HHHHHHHHHHHHHSHHHHHHHHHHHHSHHHHHH----HHHHHHHIIIIITSHHHHHHHHHHHTSHHHHHHHHHHHHHHHHHHHHHHHHSHHHHHHHHHHTTSHHHHHHHHHHHHSHHHHHHHHHHHHHHHHSHHHHHHHHHHHHHHHHHHHS---SSS---------------